Protein AF-T1BK84-F1 (afdb_monomer_lite)

Secondary structure (DSSP, 8-state):
-HHHHHHHHT-S-EEEE---BHHHH-B-THHHHHHHHHHTT-TTTEEEEE---TT-SSHHHHHHHHHHTT---EEEE-HHHHT--TTTTTTTSSTHHHHHHHHHHHTTPPEEEE-SPP-STT--GGGG-GGGHHHHHHH-TTS-EEEEGGGTTTSHHHHHHHHHH-TTEEEE-TTS-GGGHHHHS---TT----EE----PPPP----------------------------------SS-PPP---PPP----PPPPPPPPPPPPPP---

InterPro domains:
  IPR006680 Amidohydrolase-related [PF04909] (28-184)
  IPR032465 2-amino-3-carboxymuconate-6-semialdehyde decarboxylase [PTHR21240] (3-181)
  IPR032466 Metal-dependent hydrolase [SSF51556] (2-185)

Organism: NCBI:txid410659

pLDDT: mean 75.91, std 30.12, range [20.56, 98.88]

Radius of gyration: 24.29 Å; chains: 1; bounding box: 68×72×68 Å

Foldseek 3Di:
DVVVVCVVQVHQADEDDDEDQCPFPNDHQVVLVVLLVVCVVPVRHYAYEYEYALQPPQLLVVLCCSCPVSVHQAYEDECQRSVDALQCCVVPNRVCSVSNQVSCLVSVHAYEYELEDDPGPSGDNVNSQCVSCVVVCVVRLSHQYEHELCNPPPRNVVSQVCQQVHVSYEYENPPDDPVCPCVSPPDDVPDDHHYDYGDGDDDDDDDDDDDDDDDDYDDDDDDDDDDPDDDDDDDDDDPDDDDDDDDDDDDDDDPDDDDDDDDDDDDDDDD

Structure (mmCIF, N/CA/C/O backbone):
data_AF-T1BK84-F1
#
_entry.id   AF-T1BK84-F1
#
loop_
_atom_site.group_PDB
_atom_site.id
_atom_site.type_symbol
_atom_site.label_atom_id
_atom_site.label_alt_id
_atom_site.label_comp_id
_atom_site.label_asym_id
_atom_site.label_entity_id
_atom_site.label_seq_id
_atom_site.pdbx_PDB_ins_code
_atom_site.Cartn_x
_atom_site.Cartn_y
_atom_site.Cartn_z
_atom_site.occupancy
_atom_site.B_iso_or_equiv
_atom_site.auth_seq_id
_atom_site.auth_comp_id
_atom_site.auth_asym_id
_atom_site.auth_atom_id
_atom_site.pdbx_PDB_model_num
ATOM 1 N N . ALA A 1 1 ? -17.313 -13.243 16.978 1.00 90.44 1 ALA A N 1
ATOM 2 C CA . ALA A 1 1 ? -15.952 -13.697 17.346 1.00 90.44 1 ALA A CA 1
ATOM 3 C C . ALA A 1 1 ? -14.901 -12.591 17.211 1.00 90.44 1 ALA A C 1
ATOM 5 O O . ALA A 1 1 ? -14.410 -12.133 18.236 1.00 90.44 1 ALA A O 1
ATOM 6 N N . PHE A 1 2 ? -14.530 -12.153 15.994 1.00 96.38 2 PHE A N 1
ATOM 7 C CA . PHE A 1 2 ? -13.483 -11.127 15.831 1.00 96.38 2 PHE A CA 1
ATOM 8 C C . PHE A 1 2 ? -13.927 -9.733 16.302 1.00 96.38 2 PHE A C 1
ATOM 10 O O . PHE A 1 2 ? -13.187 -9.088 17.032 1.00 96.38 2 PHE A O 1
ATOM 17 N N . LEU A 1 3 ? -15.155 -9.308 15.985 1.00 96.88 3 LEU A N 1
ATOM 18 C CA . LEU A 1 3 ? -15.722 -8.051 16.501 1.00 96.88 3 LEU A CA 1
ATOM 19 C C . LEU A 1 3 ? -15.737 -8.016 18.038 1.00 96.88 3 LEU A C 1
ATOM 21 O O . LEU A 1 3 ? -15.217 -7.077 18.628 1.00 96.88 3 LEU A O 1
ATOM 25 N N . ASP A 1 4 ? -16.181 -9.097 18.686 1.00 97.38 4 ASP A N 1
ATOM 26 C CA . ASP A 1 4 ? -16.144 -9.197 20.154 1.00 97.38 4 ASP A CA 1
ATOM 27 C C . ASP A 1 4 ? -14.713 -9.104 20.713 1.00 97.38 4 ASP A C 1
ATOM 29 O O . ASP A 1 4 ? -14.500 -8.638 21.831 1.00 97.38 4 ASP A O 1
ATOM 33 N N . TYR A 1 5 ? -13.713 -9.592 19.968 1.00 97.56 5 TYR A N 1
ATOM 34 C CA . TYR A 1 5 ? -12.310 -9.418 20.341 1.00 97.56 5 TYR A CA 1
ATOM 35 C C . TYR A 1 5 ? -11.893 -7.947 20.252 1.00 97.56 5 TYR A C 1
ATOM 37 O O . TYR A 1 5 ? -11.254 -7.462 21.185 1.00 97.56 5 TYR A O 1
ATOM 45 N N . LEU A 1 6 ? -12.285 -7.235 19.189 1.00 97.62 6 LEU A N 1
ATOM 46 C CA . LEU A 1 6 ? -12.037 -5.796 19.064 1.00 97.62 6 LEU A CA 1
ATOM 47 C C . LEU A 1 6 ? -12.668 -5.025 20.230 1.00 97.62 6 LEU A C 1
ATOM 49 O O . LEU A 1 6 ? -11.996 -4.188 20.826 1.00 97.62 6 LEU A O 1
ATOM 53 N N . ASP A 1 7 ? -13.895 -5.371 20.628 1.00 97.44 7 ASP A N 1
ATOM 54 C CA . ASP A 1 7 ? -14.578 -4.751 21.772 1.00 97.44 7 ASP A CA 1
ATOM 55 C C . ASP A 1 7 ? -13.807 -4.957 23.080 1.00 97.44 7 ASP A C 1
ATOM 57 O O . ASP A 1 7 ? -13.535 -4.001 23.808 1.00 97.44 7 ASP A O 1
ATOM 61 N N . ARG A 1 8 ? -13.382 -6.196 23.360 1.00 98.12 8 ARG A N 1
ATOM 62 C CA . ARG A 1 8 ? -12.583 -6.509 24.559 1.00 98.12 8 ARG A CA 1
ATOM 63 C C . ARG A 1 8 ? -11.215 -5.830 24.557 1.00 98.12 8 ARG A C 1
ATOM 65 O O . ARG A 1 8 ? -10.695 -5.520 25.624 1.00 98.12 8 ARG A O 1
ATOM 72 N N . ALA A 1 9 ? -10.634 -5.620 23.380 1.00 96.56 9 ALA A N 1
ATOM 73 C CA . ALA A 1 9 ? -9.348 -4.955 23.214 1.00 96.56 9 ALA A CA 1
ATOM 74 C C . ALA A 1 9 ? -9.459 -3.416 23.159 1.00 96.56 9 ALA A C 1
ATOM 76 O O . ALA A 1 9 ? -8.430 -2.743 23.101 1.00 9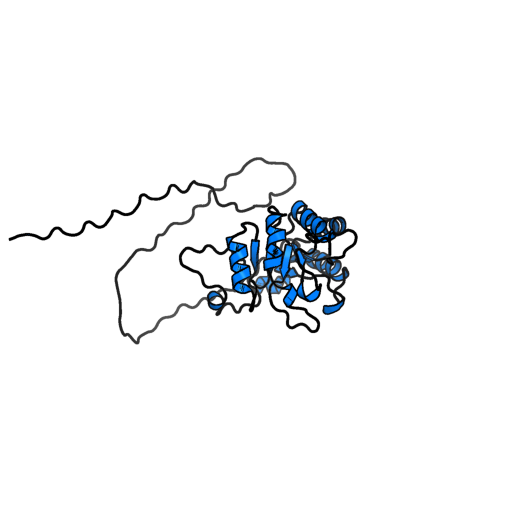6.56 9 ALA A O 1
ATOM 77 N N . GLY A 1 10 ? -10.673 -2.850 23.186 1.00 97.12 10 GLY A N 1
ATOM 78 C CA . GLY A 1 10 ? -10.893 -1.406 23.070 1.00 97.12 10 GLY A CA 1
ATOM 79 C C . GLY A 1 10 ? -10.530 -0.849 21.690 1.00 97.12 10 GLY A C 1
ATOM 80 O O . GLY A 1 10 ? -10.019 0.264 21.588 1.00 97.12 10 GLY A O 1
ATOM 81 N N . VAL A 1 11 ? -10.733 -1.640 20.633 1.00 97.31 11 VAL A N 1
ATOM 82 C CA . VAL A 1 11 ? -10.417 -1.285 19.246 1.00 97.31 11 VAL A CA 1
ATOM 83 C C . VAL A 1 11 ? -11.695 -0.932 18.490 1.00 97.31 11 VAL A C 1
ATOM 85 O O . VAL A 1 11 ? -12.542 -1.787 18.227 1.00 97.31 11 VAL A O 1
ATOM 88 N N . ASP A 1 12 ? -11.817 0.330 18.083 1.00 97.31 12 ASP A N 1
ATOM 89 C CA . ASP A 1 12 ? -13.007 0.805 17.368 1.00 97.31 12 ASP A CA 1
ATOM 90 C C . ASP A 1 12 ? -13.102 0.227 15.951 1.00 97.31 12 ASP A C 1
ATOM 92 O O . ASP A 1 12 ? -14.173 -0.204 15.515 1.00 97.31 12 ASP A O 1
ATOM 96 N N . ARG A 1 13 ? -11.972 0.215 15.230 1.00 97.38 13 ARG A N 1
ATOM 97 C CA . ARG A 1 13 ? -11.877 -0.218 13.830 1.00 97.38 13 ARG A CA 1
ATOM 98 C C . ARG A 1 13 ? -10.602 -1.007 13.567 1.00 97.38 13 ARG A C 1
ATOM 100 O O . ARG A 1 13 ? -9.551 -0.698 14.125 1.00 97.38 13 ARG A O 1
ATOM 107 N N . ALA A 1 14 ? -10.684 -1.969 12.657 1.00 97.69 14 ALA A N 1
ATOM 108 C CA . ALA A 1 14 ? -9.557 -2.765 12.193 1.00 97.69 14 ALA A CA 1
ATOM 109 C C . ALA A 1 14 ? -9.448 -2.694 10.667 1.00 97.69 14 ALA A C 1
ATOM 111 O O . ALA A 1 14 ? -10.432 -2.896 9.960 1.00 97.69 14 ALA A O 1
ATOM 112 N N . ALA A 1 15 ? -8.241 -2.434 10.162 1.00 97.44 15 ALA A N 1
ATOM 113 C CA . ALA A 1 15 ? -7.927 -2.588 8.747 1.00 97.44 15 ALA A CA 1
ATOM 114 C C . ALA A 1 15 ? -7.453 -4.021 8.483 1.00 97.44 15 ALA A C 1
ATOM 116 O O . ALA A 1 15 ? -6.468 -4.467 9.076 1.00 97.44 15 ALA A O 1
ATOM 117 N N . LEU A 1 16 ? -8.154 -4.741 7.611 1.00 97.94 16 LEU A N 1
ATOM 118 C CA . LEU A 1 16 ? -7.822 -6.109 7.233 1.00 97.94 16 LEU A CA 1
ATOM 119 C C . LEU A 1 16 ? -7.036 -6.053 5.932 1.00 97.94 16 LEU A C 1
ATOM 121 O O . LEU A 1 16 ? -7.584 -5.722 4.885 1.00 97.94 16 LEU A O 1
ATOM 125 N N . ILE A 1 17 ? -5.734 -6.318 6.030 1.00 97.12 17 ILE A N 1
ATOM 126 C CA . ILE A 1 17 ? -4.787 -6.084 4.942 1.00 97.12 17 ILE A CA 1
ATOM 127 C C . ILE A 1 17 ? -4.443 -7.389 4.236 1.00 97.12 17 ILE A C 1
ATOM 129 O O . ILE A 1 17 ? -3.854 -8.289 4.834 1.00 97.12 17 ILE A O 1
ATOM 133 N N . ASN A 1 18 ? -4.706 -7.432 2.934 1.00 97.06 18 ASN A N 1
ATOM 134 C CA . ASN A 1 18 ? -4.111 -8.379 2.001 1.00 97.06 18 ASN A CA 1
ATOM 135 C C . ASN A 1 18 ? -3.496 -7.629 0.805 1.00 97.06 18 ASN A C 1
ATOM 137 O O . ASN A 1 18 ? -3.622 -6.416 0.661 1.00 97.06 18 ASN A O 1
ATOM 141 N N . TYR A 1 19 ? -2.766 -8.358 -0.032 1.00 97.75 19 TYR A N 1
ATOM 142 C CA . TYR A 1 19 ? -2.205 -7.876 -1.294 1.00 97.75 19 TYR A CA 1
ATOM 143 C C . TYR A 1 19 ? -1.938 -9.074 -2.208 1.00 97.75 19 TYR A C 1
ATOM 145 O O . TYR A 1 19 ? -1.878 -10.214 -1.740 1.00 97.75 19 TYR A O 1
ATOM 153 N N . VAL A 1 20 ? -1.780 -8.818 -3.507 1.00 98.25 20 VAL A N 1
ATOM 154 C CA . VAL A 1 20 ? -1.584 -9.858 -4.525 1.00 98.25 20 VAL A CA 1
ATOM 155 C C . VAL A 1 20 ? -0.092 -10.047 -4.792 1.00 98.25 20 VAL A C 1
ATOM 157 O O . VAL A 1 20 ? 0.579 -9.139 -5.284 1.00 98.25 20 VAL A O 1
ATOM 160 N N . ALA A 1 21 ? 0.434 -11.220 -4.441 1.00 97.81 21 ALA A N 1
ATOM 161 C CA . ALA A 1 21 ? 1.835 -11.606 -4.629 1.00 97.81 21 ALA A CA 1
ATOM 162 C C . ALA A 1 21 ? 1.959 -13.145 -4.714 1.00 97.81 21 ALA A C 1
ATOM 164 O O . ALA A 1 21 ? 2.484 -13.783 -3.789 1.00 97.81 21 ALA A O 1
ATOM 165 N N . PRO A 1 22 ? 1.440 -13.762 -5.792 1.00 97.06 22 PRO A N 1
ATOM 166 C CA . PRO A 1 22 ? 1.308 -15.213 -5.886 1.00 97.06 22 PRO A CA 1
ATOM 167 C C . PRO A 1 22 ? 2.657 -15.942 -5.865 1.00 97.06 22 PRO A C 1
ATOM 169 O O . PRO A 1 22 ? 2.751 -17.025 -5.296 1.00 97.06 22 PRO A O 1
ATOM 172 N N . GLU A 1 23 ? 3.724 -15.342 -6.394 1.00 95.88 23 GLU A N 1
ATOM 173 C CA . GLU A 1 23 ? 5.049 -15.969 -6.491 1.00 95.88 23 GLU A CA 1
ATOM 174 C C . GLU A 1 23 ? 5.791 -16.066 -5.156 1.00 95.88 23 GLU A C 1
ATOM 176 O O . GLU A 1 23 ? 6.733 -16.849 -5.039 1.00 95.88 23 GLU A O 1
ATOM 181 N N . VAL A 1 24 ? 5.434 -15.232 -4.176 1.00 96.94 24 VAL A N 1
ATOM 182 C CA . VAL A 1 24 ? 6.117 -15.196 -2.875 1.00 96.94 24 VAL A CA 1
ATOM 183 C C . VAL A 1 24 ? 5.214 -15.757 -1.791 1.00 96.94 24 VAL A C 1
ATOM 185 O O . VAL A 1 24 ? 5.618 -16.690 -1.113 1.00 96.94 24 VAL A O 1
ATOM 188 N N . ILE A 1 25 ? 3.987 -15.253 -1.649 1.00 96.25 25 ILE A N 1
ATOM 189 C CA . ILE A 1 25 ? 3.088 -15.652 -0.552 1.00 96.25 25 ILE A CA 1
ATOM 190 C C . ILE A 1 25 ? 1.855 -16.442 -1.017 1.00 96.25 25 ILE A C 1
ATOM 192 O O . ILE A 1 25 ? 1.015 -16.794 -0.194 1.00 96.25 25 ILE A O 1
ATOM 196 N N . GLY A 1 26 ? 1.708 -16.707 -2.320 1.00 96.81 26 GLY A N 1
ATOM 197 C CA . GLY A 1 26 ? 0.583 -17.476 -2.872 1.00 96.81 26 GLY A CA 1
ATOM 198 C C . GLY A 1 26 ? -0.748 -16.720 -2.957 1.00 96.81 26 GLY A C 1
ATOM 199 O O . GLY A 1 26 ? -1.756 -17.299 -3.358 1.00 96.81 26 GLY A O 1
ATOM 200 N N . TYR A 1 27 ? -0.786 -15.435 -2.594 1.00 97.62 27 TYR A N 1
ATOM 201 C CA . TYR A 1 27 ? -2.021 -14.650 -2.609 1.00 97.62 27 TYR A CA 1
ATOM 202 C C . TYR A 1 27 ? -2.318 -14.139 -4.017 1.00 97.62 27 TYR A C 1
ATOM 204 O O . TYR A 1 27 ? -1.526 -13.400 -4.602 1.00 97.62 27 TYR A O 1
ATOM 212 N N . THR A 1 28 ? -3.480 -14.534 -4.528 1.00 97.56 28 THR A N 1
ATOM 213 C CA . THR A 1 28 ? -4.056 -14.090 -5.804 1.00 97.56 28 THR A CA 1
ATOM 214 C C . THR A 1 28 ? -5.134 -13.032 -5.558 1.00 97.56 28 THR A C 1
ATOM 216 O O . THR A 1 28 ? -5.445 -12.697 -4.412 1.00 97.56 28 THR A O 1
ATOM 219 N N . GLU A 1 29 ? -5.748 -12.535 -6.624 1.00 95.75 29 GLU A N 1
ATOM 220 C CA . GLU A 1 29 ? -6.856 -11.575 -6.625 1.00 95.75 29 GLU A CA 1
ATOM 221 C C . GLU A 1 29 ? -8.046 -12.059 -5.777 1.00 95.75 29 GLU A C 1
ATOM 223 O O . GLU A 1 29 ? -8.739 -11.247 -5.171 1.00 95.75 29 GLU A O 1
ATOM 228 N N . LYS A 1 30 ? -8.208 -13.381 -5.615 1.00 97.50 30 LYS A N 1
ATOM 229 C CA . LYS A 1 30 ? -9.210 -13.994 -4.723 1.00 97.50 30 LYS A CA 1
ATOM 230 C C . LYS A 1 30 ? -9.096 -13.528 -3.270 1.00 97.50 30 LYS A C 1
ATOM 232 O O . LYS A 1 30 ? -10.081 -13.555 -2.538 1.00 97.50 30 LYS A O 1
ATOM 237 N N . ALA A 1 31 ? -7.906 -13.109 -2.834 1.00 97.88 31 ALA A N 1
ATOM 238 C CA . ALA A 1 31 ? -7.720 -12.550 -1.500 1.00 97.88 31 ALA A CA 1
ATOM 239 C C . ALA A 1 31 ? -8.478 -11.219 -1.327 1.00 97.88 31 ALA A C 1
ATOM 241 O O . ALA A 1 31 ? -8.967 -10.946 -0.232 1.00 97.88 31 ALA A O 1
ATOM 242 N N . ASN A 1 32 ? -8.627 -10.428 -2.399 1.00 98.38 32 ASN A N 1
ATOM 243 C CA . ASN A 1 32 ? -9.423 -9.199 -2.374 1.00 98.38 32 ASN A CA 1
ATOM 244 C C . ASN A 1 32 ? -10.912 -9.514 -2.222 1.00 98.38 32 ASN A C 1
ATOM 246 O O . ASN A 1 32 ? -11.586 -8.900 -1.399 1.00 98.38 32 ASN A O 1
ATOM 250 N N . ASP A 1 33 ? -11.414 -10.497 -2.973 1.00 98.12 33 ASP A N 1
ATOM 251 C CA . ASP A 1 33 ? -12.820 -10.902 -2.883 1.00 98.12 33 ASP A CA 1
ATOM 252 C C . ASP A 1 33 ? -13.138 -11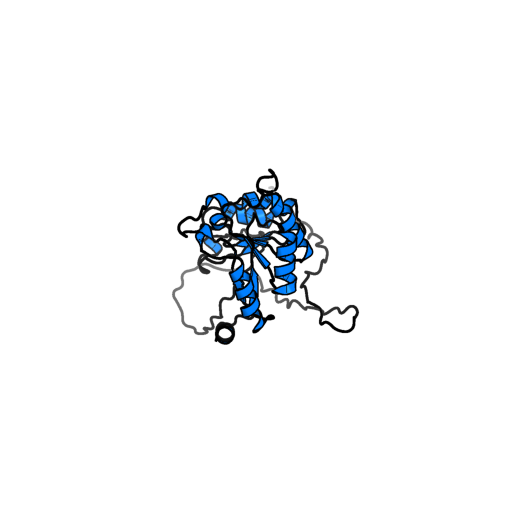.435 -1.479 1.00 98.12 33 ASP A C 1
ATOM 254 O O . ASP A 1 33 ? -14.158 -11.080 -0.889 1.00 98.12 33 ASP A O 1
ATOM 258 N N . PHE A 1 34 ? -12.221 -12.223 -0.905 1.00 98.31 34 PHE A N 1
ATOM 259 C CA . PHE A 1 34 ? -12.345 -12.725 0.461 1.00 98.31 34 PHE A CA 1
ATOM 260 C C . PHE A 1 34 ? -12.393 -11.597 1.496 1.00 98.31 34 PHE A C 1
ATOM 262 O O . PHE A 1 34 ? -13.280 -11.602 2.350 1.00 98.31 34 PHE A O 1
ATOM 269 N N . VAL A 1 35 ? -11.461 -10.634 1.451 1.00 98.06 35 VAL A N 1
ATOM 270 C CA . VAL A 1 35 ? -11.455 -9.545 2.442 1.00 98.06 35 VAL A CA 1
ATOM 271 C C . VAL A 1 35 ? -12.671 -8.635 2.278 1.00 98.06 35 VAL A C 1
ATOM 273 O O . VAL A 1 35 ? -13.244 -8.210 3.279 1.00 98.06 35 VAL A O 1
ATOM 276 N N . GLY A 1 36 ? -13.091 -8.377 1.035 1.00 97.94 36 GLY A N 1
ATOM 277 C CA . GLY A 1 36 ? -14.278 -7.585 0.730 1.00 97.94 36 GLY A CA 1
ATOM 278 C C . GLY A 1 36 ? -15.527 -8.229 1.322 1.00 97.94 36 GLY A C 1
ATOM 279 O O . GLY A 1 36 ? -16.254 -7.581 2.069 1.00 97.94 36 GLY A O 1
ATOM 280 N N . GLU A 1 37 ? -15.726 -9.527 1.076 1.00 97.94 37 GLU A N 1
ATOM 281 C CA . GLU A 1 37 ? -16.835 -10.289 1.658 1.00 97.94 37 GLU A CA 1
ATOM 282 C C . GLU A 1 37 ? -16.770 -10.321 3.189 1.00 97.94 37 GLU A C 1
ATOM 284 O O . GLU A 1 37 ? -17.762 -10.038 3.856 1.00 97.94 37 GLU A O 1
ATOM 289 N N . TYR A 1 38 ? -15.598 -10.592 3.768 1.00 97.94 38 TYR A N 1
ATOM 290 C CA . TYR A 1 38 ? -15.438 -10.644 5.222 1.00 97.94 38 TYR A CA 1
ATOM 291 C C . TYR A 1 38 ? -15.811 -9.312 5.892 1.00 97.94 38 TYR A C 1
ATOM 293 O O . TYR A 1 38 ? -16.486 -9.288 6.924 1.00 97.94 38 TYR A O 1
ATOM 301 N N . CYS A 1 39 ? -15.398 -8.190 5.300 1.00 98.19 39 CYS A N 1
ATOM 302 C CA . CYS A 1 39 ? -15.671 -6.857 5.828 1.00 98.19 39 CYS A CA 1
ATOM 303 C C . CYS A 1 39 ? -17.143 -6.433 5.698 1.00 98.19 39 CYS A C 1
ATOM 305 O O . CYS A 1 39 ? -17.564 -5.545 6.440 1.00 98.19 39 CYS A O 1
ATOM 307 N N . ARG A 1 40 ? -17.959 -7.085 4.852 1.00 96.75 40 ARG A N 1
ATOM 308 C CA . ARG A 1 40 ? -19.412 -6.817 4.768 1.00 96.75 40 ARG A CA 1
ATOM 309 C C . ARG A 1 40 ? -20.152 -7.111 6.072 1.00 96.75 40 ARG A C 1
ATOM 311 O O . ARG A 1 40 ? -21.224 -6.550 6.282 1.00 96.75 40 ARG A O 1
ATOM 318 N N . ALA A 1 41 ? -19.581 -7.931 6.957 1.00 96.94 41 ALA A N 1
ATOM 319 C CA . ALA A 1 41 ? -20.160 -8.211 8.268 1.00 96.94 41 ALA A CA 1
ATOM 320 C C . ALA A 1 41 ? -20.314 -6.950 9.143 1.00 96.94 41 ALA A C 1
ATOM 322 O O . ALA A 1 41 ? -21.274 -6.859 9.903 1.00 96.94 41 ALA A O 1
ATOM 323 N N . ASP A 1 42 ? -19.388 -5.990 9.035 1.00 97.69 42 ASP A N 1
ATOM 324 C CA . ASP A 1 42 ? -19.473 -4.675 9.685 1.00 97.69 42 ASP A CA 1
ATOM 325 C C . ASP A 1 42 ? -18.539 -3.677 8.964 1.00 97.69 42 ASP A C 1
ATOM 327 O O . ASP A 1 42 ? -17.389 -3.495 9.373 1.00 97.69 42 ASP A O 1
ATOM 331 N N . PRO A 1 43 ? -18.991 -3.027 7.877 1.00 95.56 43 PRO A N 1
ATOM 332 C CA . PRO A 1 43 ? -18.144 -2.162 7.049 1.00 95.56 43 PRO A CA 1
ATOM 333 C C . PRO A 1 43 ? -17.791 -0.818 7.710 1.00 95.56 43 PRO A C 1
ATOM 335 O O . PRO A 1 43 ? -16.975 -0.055 7.178 1.00 95.56 43 PRO A O 1
ATOM 338 N N . GLU A 1 44 ? -18.398 -0.491 8.857 1.00 96.19 44 GLU A N 1
ATOM 339 C CA . GLU A 1 44 ? -18.011 0.679 9.648 1.00 96.19 44 GLU A CA 1
ATOM 340 C C . GLU A 1 44 ? -16.784 0.386 10.516 1.00 96.19 44 GLU A C 1
ATOM 342 O O . GLU A 1 44 ? -15.962 1.285 10.743 1.00 96.19 44 GLU A O 1
ATOM 347 N N . ARG A 1 45 ? -16.644 -0.863 10.978 1.00 97.75 45 ARG A N 1
ATOM 348 C CA . ARG A 1 45 ? -15.565 -1.295 11.875 1.00 97.75 45 ARG A CA 1
ATOM 349 C C . ARG A 1 45 ? -14.477 -2.117 11.195 1.00 97.75 45 ARG A C 1
ATOM 351 O O . ARG A 1 45 ? -13.322 -2.041 11.612 1.00 97.75 45 ARG A O 1
ATOM 358 N N . LEU A 1 46 ? -14.807 -2.876 10.158 1.00 98.31 46 LEU A N 1
ATOM 359 C CA . LEU A 1 46 ? -13.887 -3.730 9.411 1.00 98.31 46 LEU A CA 1
ATOM 360 C C . LEU A 1 46 ? -13.581 -3.079 8.064 1.00 98.31 46 LEU A C 1
ATOM 362 O O . LEU A 1 46 ? -14.408 -3.053 7.157 1.00 98.31 46 LEU A O 1
ATOM 366 N N . LEU A 1 47 ? -12.373 -2.544 7.930 1.00 98.25 47 LEU A N 1
ATOM 367 C CA . LEU A 1 47 ? -11.949 -1.810 6.745 1.00 98.25 47 LEU A CA 1
ATOM 368 C C . LEU A 1 47 ? -11.147 -2.739 5.833 1.00 98.25 47 LEU A C 1
ATOM 370 O O . LEU A 1 47 ? -10.026 -3.121 6.170 1.00 98.25 47 LEU A O 1
ATOM 374 N N . ALA A 1 48 ? -11.712 -3.089 4.679 1.00 98.50 48 ALA A N 1
ATOM 375 C CA . ALA A 1 48 ? -11.025 -3.899 3.683 1.00 98.50 48 ALA A CA 1
ATOM 376 C C . ALA A 1 48 ? -9.849 -3.122 3.074 1.00 98.50 48 ALA A C 1
ATOM 378 O O . ALA A 1 48 ? -10.003 -1.979 2.632 1.00 98.50 48 ALA A O 1
ATOM 379 N N . VAL A 1 49 ? -8.676 -3.748 3.028 1.00 98.75 49 VAL A N 1
ATOM 380 C CA . VAL A 1 49 ? -7.494 -3.235 2.333 1.00 98.75 49 VAL A CA 1
ATOM 381 C C . VAL A 1 49 ? -7.033 -4.309 1.363 1.00 98.75 49 VAL A C 1
ATOM 383 O O . VAL A 1 49 ? -6.483 -5.324 1.783 1.00 98.75 49 VAL A O 1
ATOM 386 N N . GLY A 1 50 ? -7.272 -4.063 0.079 1.00 98.19 50 GLY A N 1
ATOM 387 C CA . GLY A 1 50 ? -6.893 -4.956 -1.009 1.00 98.19 50 GLY A CA 1
ATOM 388 C C . GLY A 1 50 ? -5.628 -4.492 -1.716 1.00 98.19 50 GLY A C 1
ATOM 389 O O . GLY A 1 50 ? -5.013 -3.492 -1.352 1.00 98.19 50 GLY A O 1
ATOM 390 N N . GLY A 1 51 ? -5.247 -5.193 -2.774 1.00 97.50 51 GLY A N 1
ATOM 391 C CA . GLY A 1 51 ? -4.136 -4.792 -3.630 1.00 97.50 51 GLY A CA 1
ATOM 392 C C . GLY A 1 51 ? -4.224 -5.449 -4.993 1.00 97.50 51 GLY A C 1
ATOM 393 O O . GLY A 1 51 ? -5.043 -6.326 -5.218 1.00 97.50 51 GLY A O 1
ATOM 394 N N . LEU A 1 52 ? -3.352 -5.056 -5.902 1.00 98.00 52 LEU A N 1
ATOM 395 C CA . LEU A 1 52 ? -3.248 -5.652 -7.227 1.00 98.00 52 LEU A CA 1
ATOM 396 C C . LEU A 1 52 ? -1.780 -5.794 -7.599 1.00 98.00 52 LEU A C 1
ATOM 398 O O . LEU A 1 52 ? -0.897 -5.234 -6.936 1.00 98.00 52 LEU A O 1
ATOM 402 N N . ARG A 1 53 ? -1.517 -6.581 -8.640 1.00 97.25 53 ARG A N 1
ATOM 403 C CA . ARG A 1 53 ? -0.164 -6.718 -9.163 1.00 97.25 53 ARG A CA 1
ATOM 404 C C . ARG A 1 53 ? 0.280 -5.421 -9.859 1.00 97.25 53 ARG A C 1
ATOM 406 O O . ARG A 1 53 ? -0.545 -4.775 -10.503 1.00 97.25 53 ARG A O 1
ATOM 413 N N . PRO A 1 54 ? 1.573 -5.060 -9.790 1.00 96.12 54 PRO A N 1
ATOM 414 C CA . PRO A 1 54 ? 2.121 -3.905 -10.508 1.00 96.12 54 PRO A CA 1
ATOM 415 C C . PRO A 1 54 ? 1.996 -3.989 -12.036 1.00 96.12 54 PRO A C 1
ATOM 417 O O . PRO A 1 54 ? 1.970 -2.962 -12.704 1.00 96.12 54 PRO A O 1
ATOM 420 N N . ASP A 1 55 ? 1.937 -5.207 -12.578 1.00 96.19 55 ASP A N 1
ATOM 421 C CA . ASP A 1 55 ? 1.832 -5.526 -14.006 1.00 96.19 55 ASP A CA 1
ATOM 422 C C . ASP A 1 55 ? 0.391 -5.859 -14.438 1.00 96.19 55 ASP A C 1
ATOM 424 O O . ASP A 1 55 ? 0.181 -6.454 -15.495 1.00 96.19 55 ASP A O 1
ATOM 428 N N . HIS A 1 56 ? -0.612 -5.501 -13.626 1.00 97.62 56 HIS A N 1
ATOM 429 C CA . HIS A 1 56 ? -2.014 -5.718 -13.977 1.00 97.62 56 HIS A CA 1
ATOM 430 C C . HIS A 1 56 ? -2.347 -5.005 -15.306 1.00 97.62 56 HIS A C 1
ATOM 432 O O . HIS A 1 56 ? -2.006 -3.830 -15.450 1.00 97.62 56 HIS A O 1
ATOM 438 N N . PRO A 1 57 ? -3.021 -5.667 -16.269 1.00 97.00 57 PRO A N 1
ATOM 439 C CA . PRO A 1 57 ? -3.210 -5.126 -17.621 1.00 97.00 57 PRO A CA 1
ATOM 440 C C . PRO A 1 57 ? -4.131 -3.901 -17.677 1.00 97.00 57 PRO A C 1
ATOM 442 O O . PRO A 1 57 ? -4.003 -3.079 -18.577 1.00 97.00 57 PRO A O 1
ATOM 445 N N . ASP A 1 58 ? -5.055 -3.778 -16.722 1.00 98.00 58 ASP A N 1
ATOM 446 C CA . ASP A 1 58 ? -5.962 -2.631 -16.591 1.00 98.00 58 ASP A CA 1
ATOM 447 C C . ASP A 1 58 ? -6.085 -2.228 -15.111 1.00 98.00 58 ASP A C 1
ATOM 449 O O . ASP A 1 58 ? -7.028 -2.625 -14.417 1.00 98.00 58 ASP A O 1
ATOM 453 N N . PRO A 1 59 ? -5.065 -1.556 -14.550 1.00 98.12 59 PRO A N 1
ATOM 454 C CA . PRO A 1 59 ? -5.015 -1.274 -13.120 1.00 98.12 59 PRO A CA 1
ATOM 455 C C . PRO A 1 59 ? -6.061 -0.237 -12.704 1.00 98.12 59 PRO A C 1
ATOM 457 O O . PRO A 1 59 ? -6.564 -0.301 -11.586 1.00 98.12 59 PRO A O 1
ATOM 460 N N . ALA A 1 60 ? -6.435 0.690 -13.593 1.00 98.38 60 ALA A N 1
ATOM 461 C CA . ALA A 1 60 ? -7.453 1.693 -13.301 1.00 98.38 60 ALA A CA 1
ATOM 462 C C . ALA A 1 60 ? -8.833 1.055 -13.099 1.00 98.38 60 ALA A C 1
ATOM 464 O O . ALA A 1 60 ? -9.526 1.388 -12.135 1.00 98.38 60 ALA A O 1
ATOM 465 N N . ARG A 1 61 ? -9.213 0.107 -13.966 1.00 98.50 61 ARG A N 1
ATOM 466 C CA . ARG A 1 61 ? -10.460 -0.645 -13.810 1.00 98.50 61 ARG A CA 1
ATOM 467 C C . ARG A 1 61 ? -10.452 -1.522 -12.566 1.00 98.50 61 ARG A C 1
ATOM 469 O O . ARG A 1 61 ? -11.469 -1.596 -11.883 1.00 98.50 61 ARG A O 1
ATOM 476 N N . GLU A 1 62 ? -9.331 -2.169 -12.256 1.00 98.56 62 GLU A N 1
ATOM 477 C CA . GLU A 1 62 ? -9.251 -3.003 -11.054 1.00 98.56 62 GLU A CA 1
ATOM 478 C C . GLU A 1 62 ? -9.330 -2.166 -9.774 1.00 98.56 62 GLU A C 1
ATOM 480 O O . GLU A 1 62 ? -10.022 -2.551 -8.837 1.00 98.56 62 GLU A O 1
ATOM 485 N N . VAL A 1 63 ? -8.715 -0.980 -9.736 1.00 98.75 63 VAL A N 1
ATOM 486 C CA . VAL A 1 63 ? -8.886 -0.045 -8.613 1.00 98.75 63 VAL A CA 1
ATOM 487 C C . VAL A 1 63 ? -10.351 0.370 -8.451 1.00 98.75 63 VAL A C 1
ATOM 489 O O . VAL A 1 63 ? -10.844 0.378 -7.323 1.00 98.75 63 VAL A O 1
ATOM 492 N N . ALA A 1 64 ? -11.059 0.654 -9.549 1.00 98.62 64 ALA A N 1
ATOM 493 C CA . ALA A 1 64 ? -12.490 0.957 -9.499 1.00 98.62 64 ALA A CA 1
ATOM 494 C C . ALA A 1 64 ? -13.299 -0.230 -8.951 1.00 98.62 64 ALA A C 1
ATOM 496 O O . ALA A 1 64 ? -14.095 -0.052 -8.037 1.00 98.62 64 ALA A O 1
ATOM 497 N N . ARG A 1 65 ? -13.024 -1.461 -9.406 1.00 98.50 65 ARG A N 1
ATOM 498 C CA . ARG A 1 65 ? -13.663 -2.680 -8.877 1.00 98.50 65 ARG A CA 1
ATOM 499 C C . ARG A 1 65 ? -13.414 -2.857 -7.375 1.00 98.50 65 ARG A C 1
ATOM 501 O O . ARG A 1 65 ? -14.340 -3.143 -6.617 1.00 98.50 65 ARG A O 1
ATOM 508 N N . LEU A 1 66 ? -12.168 -2.679 -6.927 1.00 98.56 66 LEU A N 1
ATOM 509 C CA . LEU A 1 66 ? -11.807 -2.760 -5.509 1.00 98.56 66 LEU A CA 1
ATOM 510 C C . LEU A 1 66 ? -12.597 -1.733 -4.684 1.00 98.56 66 LEU A C 1
ATOM 512 O O . LEU A 1 66 ? -13.137 -2.083 -3.633 1.00 98.56 66 LEU A O 1
ATOM 516 N N . ALA A 1 67 ? -12.674 -0.489 -5.156 1.00 98.31 67 ALA A N 1
ATOM 517 C CA . ALA A 1 67 ? -13.387 0.589 -4.479 1.00 98.31 67 ALA A CA 1
ATOM 518 C C . ALA A 1 67 ? -14.905 0.352 -4.447 1.00 98.31 67 ALA A C 1
ATOM 520 O O . ALA A 1 67 ? -15.508 0.333 -3.373 1.00 98.31 67 ALA A O 1
ATOM 521 N N . ASP A 1 68 ? -15.500 0.164 -5.622 1.00 98.06 68 ASP A N 1
ATOM 522 C CA . ASP A 1 68 ? -16.937 0.295 -5.841 1.00 98.06 68 ASP A CA 1
ATOM 523 C C . ASP A 1 68 ? -17.677 -1.020 -5.551 1.00 98.06 68 ASP A C 1
ATOM 525 O O . ASP A 1 68 ? -18.730 -1.006 -4.911 1.00 98.06 68 ASP A O 1
ATOM 529 N N . ASP A 1 69 ? -17.096 -2.166 -5.924 1.00 97.88 69 ASP A N 1
ATOM 530 C CA . ASP A 1 69 ? -17.755 -3.472 -5.781 1.00 97.88 69 ASP A CA 1
ATOM 531 C C . ASP A 1 69 ? -17.399 -4.161 -4.452 1.00 97.88 69 ASP A C 1
ATOM 533 O O . ASP A 1 69 ? -18.228 -4.847 -3.835 1.00 97.88 69 ASP A O 1
ATOM 537 N N . LEU A 1 70 ? -16.149 -4.004 -4.001 1.00 97.81 70 LEU A N 1
ATOM 538 C CA . LEU A 1 70 ? -15.626 -4.672 -2.802 1.00 97.81 70 LEU A CA 1
ATOM 539 C C . LEU A 1 70 ? -15.534 -3.764 -1.570 1.00 97.81 70 LEU A C 1
ATOM 541 O O . LEU A 1 70 ? -15.279 -4.262 -0.473 1.00 97.81 70 LEU A O 1
ATOM 545 N N . GLY A 1 71 ? -15.754 -2.456 -1.717 1.00 97.75 71 GLY A N 1
ATOM 546 C CA . GLY A 1 71 ? -15.713 -1.510 -0.600 1.00 97.75 71 GLY A CA 1
ATOM 547 C C . GLY A 1 71 ? -14.321 -1.347 0.019 1.00 97.75 71 GLY A C 1
ATOM 548 O O . GLY A 1 71 ? -14.209 -1.007 1.203 1.00 97.75 71 GLY A O 1
ATOM 549 N N . VAL A 1 72 ? -13.258 -1.607 -0.751 1.00 98.38 72 VAL A N 1
ATOM 550 C CA . VAL A 1 72 ? -11.869 -1.435 -0.310 1.00 98.38 72 VAL A CA 1
ATOM 551 C C . VAL A 1 72 ? -11.612 0.028 0.048 1.00 98.38 72 VAL A C 1
ATOM 553 O O . VAL A 1 72 ? -12.047 0.947 -0.638 1.00 98.38 72 VAL A O 1
ATOM 556 N N . ARG A 1 73 ? -10.891 0.250 1.151 1.00 98.31 73 ARG A N 1
ATOM 557 C CA . ARG A 1 73 ? -10.636 1.581 1.731 1.00 98.31 73 ARG A CA 1
ATOM 558 C C . ARG A 1 73 ? -9.185 2.035 1.621 1.00 98.31 73 ARG A C 1
ATOM 560 O O . ARG A 1 73 ? -8.899 3.189 1.923 1.00 98.31 73 ARG A O 1
ATOM 567 N N . ALA A 1 74 ? -8.285 1.150 1.203 1.00 98.75 74 ALA A N 1
ATOM 568 C CA . ALA A 1 74 ? -6.906 1.463 0.848 1.00 98.75 74 ALA A CA 1
ATOM 569 C C . ALA A 1 74 ? -6.331 0.366 -0.055 1.00 98.75 74 ALA A C 1
ATOM 571 O O . ALA A 1 74 ? -6.758 -0.787 0.017 1.00 98.75 74 ALA A O 1
ATOM 572 N N . VAL A 1 75 ? -5.327 0.716 -0.854 1.00 98.81 75 VAL A N 1
ATOM 573 C CA . VAL A 1 75 ? -4.580 -0.229 -1.691 1.00 98.81 75 VAL A CA 1
ATOM 574 C C . VAL A 1 75 ? -3.233 -0.524 -1.040 1.00 98.81 75 VAL A C 1
ATOM 576 O O . VAL A 1 75 ? -2.461 0.386 -0.749 1.00 98.81 75 VAL A O 1
ATOM 579 N N . LYS A 1 76 ? -2.916 -1.797 -0.815 1.00 98.69 76 LYS A N 1
ATOM 580 C CA . LYS A 1 76 ? -1.626 -2.259 -0.306 1.00 98.69 76 LYS A CA 1
ATOM 581 C C . LYS A 1 76 ? -0.761 -2.760 -1.453 1.00 98.69 76 LYS A C 1
ATOM 583 O O . LYS A 1 76 ? -1.116 -3.709 -2.148 1.00 98.69 76 LYS A O 1
ATOM 588 N N . LEU A 1 77 ? 0.428 -2.180 -1.565 1.00 98.75 77 LEU A N 1
ATOM 589 C CA . LEU A 1 77 ? 1.506 -2.678 -2.406 1.00 98.75 77 LEU A CA 1
ATOM 590 C C . LEU A 1 77 ? 2.668 -3.148 -1.527 1.00 98.75 77 LEU A C 1
ATOM 592 O O . LEU A 1 77 ? 3.023 -2.534 -0.513 1.00 98.75 77 LEU A O 1
ATOM 596 N N . HIS A 1 78 ? 3.273 -4.266 -1.911 1.00 98.50 78 HIS A N 1
ATOM 597 C CA . HIS A 1 78 ? 4.358 -4.906 -1.180 1.00 98.50 78 HIS A CA 1
ATOM 598 C C . HIS A 1 78 ? 5.575 -5.141 -2.088 1.00 98.50 78 HIS A C 1
ATOM 600 O O . HIS A 1 78 ? 5.844 -6.281 -2.482 1.00 98.50 78 HIS A O 1
ATOM 606 N N . PRO A 1 79 ? 6.375 -4.097 -2.377 1.00 98.19 79 PRO A N 1
ATOM 607 C CA . PRO A 1 79 ? 7.497 -4.179 -3.312 1.00 98.19 79 PRO A CA 1
ATOM 608 C C . PRO A 1 79 ? 8.485 -5.338 -3.074 1.00 98.19 79 PRO A C 1
ATOM 610 O O . PRO A 1 79 ? 8.845 -6.001 -4.045 1.00 98.19 79 PRO A O 1
ATOM 613 N N . PRO A 1 80 ? 8.864 -5.719 -1.832 1.00 97.94 80 PRO A N 1
ATOM 614 C CA . PRO A 1 80 ? 9.721 -6.895 -1.630 1.00 97.94 80 PRO A CA 1
ATOM 615 C C . PRO A 1 80 ? 9.132 -8.233 -2.087 1.00 97.94 80 PRO A C 1
ATOM 617 O O . PRO A 1 80 ? 9.892 -9.151 -2.393 1.00 97.94 80 PRO A O 1
ATOM 620 N N . HIS A 1 81 ? 7.804 -8.371 -2.091 1.00 98.44 81 HIS A N 1
ATOM 621 C CA . HIS A 1 81 ? 7.107 -9.607 -2.470 1.00 98.44 81 HIS A CA 1
ATOM 622 C C . HIS A 1 81 ? 6.667 -9.568 -3.928 1.00 98.44 81 HIS A C 1
ATOM 624 O O . HIS A 1 81 ? 6.768 -10.570 -4.621 1.00 98.44 81 HIS A O 1
ATOM 630 N N . GLN A 1 82 ? 6.258 -8.393 -4.400 1.00 98.00 82 GLN A N 1
ATOM 631 C CA . GLN A 1 82 ? 5.844 -8.144 -5.780 1.00 98.00 82 GLN A CA 1
ATOM 632 C C . GLN A 1 82 ? 7.031 -7.844 -6.718 1.00 98.00 82 GLN A C 1
ATOM 634 O O . GLN A 1 82 ? 6.861 -7.795 -7.927 1.00 98.00 82 GLN A O 1
ATOM 639 N N . ARG A 1 83 ? 8.242 -7.680 -6.163 1.00 97.00 83 ARG A N 1
ATOM 640 C CA . ARG A 1 83 ? 9.535 -7.539 -6.860 1.00 97.00 83 ARG A CA 1
ATOM 641 C C . ARG A 1 83 ? 9.608 -6.377 -7.858 1.00 97.00 83 ARG A C 1
ATOM 643 O O . ARG A 1 83 ? 10.184 -6.527 -8.929 1.00 97.00 83 ARG A O 1
ATOM 650 N N . PHE A 1 84 ? 9.097 -5.211 -7.475 1.00 97.75 84 PHE A N 1
ATOM 651 C CA . PHE A 1 84 ? 9.076 -4.016 -8.323 1.00 97.75 84 PHE A CA 1
ATOM 652 C C . PHE A 1 84 ? 9.562 -2.775 -7.571 1.00 97.75 84 PHE A C 1
ATOM 654 O O . PHE A 1 84 ? 9.579 -2.770 -6.341 1.00 97.75 84 PHE A O 1
ATOM 661 N N . ARG A 1 85 ? 9.944 -1.715 -8.290 1.00 98.00 85 ARG A N 1
ATOM 662 C CA . ARG A 1 85 ? 10.173 -0.392 -7.690 1.00 98.00 85 ARG A CA 1
ATOM 663 C C . ARG A 1 85 ? 8.896 0.451 -7.778 1.00 98.00 85 ARG A C 1
ATOM 665 O O . ARG A 1 85 ? 8.309 0.495 -8.856 1.00 98.00 85 ARG A O 1
ATOM 672 N N . PRO A 1 86 ? 8.482 1.157 -6.711 1.00 98.19 86 PRO A N 1
ATOM 673 C CA . PRO A 1 86 ? 7.316 2.045 -6.755 1.00 98.19 86 PRO A CA 1
ATOM 674 C C . PRO A 1 86 ? 7.315 3.064 -7.908 1.00 98.19 86 PRO A C 1
ATOM 676 O O . PRO A 1 86 ? 6.251 3.338 -8.462 1.00 98.19 86 PRO A O 1
ATOM 679 N N . ASN A 1 87 ? 8.485 3.567 -8.307 1.00 98.19 87 ASN A N 1
ATOM 680 C CA . ASN A 1 87 ? 8.676 4.515 -9.410 1.00 98.19 87 ASN A CA 1
ATOM 681 C C . ASN A 1 87 ? 8.974 3.871 -10.776 1.00 98.19 87 ASN A C 1
ATOM 683 O O . ASN A 1 87 ? 9.340 4.577 -11.708 1.00 98.19 87 ASN A O 1
ATOM 687 N N . ALA A 1 88 ? 8.798 2.558 -10.951 1.00 98.12 88 ALA A N 1
ATOM 688 C CA . ALA A 1 88 ? 9.111 1.875 -12.215 1.00 98.12 88 ALA A CA 1
ATOM 689 C C . ALA A 1 88 ? 8.307 2.384 -13.439 1.00 98.12 88 ALA A C 1
ATOM 691 O O . ALA A 1 88 ? 8.629 2.041 -14.574 1.00 98.12 88 ALA A O 1
ATOM 692 N N . TYR A 1 89 ? 7.279 3.218 -13.245 1.00 98.19 89 TYR A N 1
ATOM 693 C CA . TYR A 1 89 ? 6.584 3.910 -14.336 1.00 98.19 89 TYR A CA 1
ATOM 694 C C . TYR A 1 89 ? 7.369 5.089 -14.925 1.00 98.19 89 TYR A C 1
ATOM 696 O O . TYR A 1 89 ? 7.064 5.498 -16.044 1.00 98.19 89 TYR A O 1
ATOM 704 N N . VAL A 1 90 ? 8.334 5.655 -14.192 1.00 97.50 90 VAL A N 1
ATOM 705 C CA . VAL A 1 90 ? 9.132 6.809 -14.640 1.00 97.50 90 VAL A CA 1
ATOM 706 C C . VAL A 1 90 ? 10.001 6.415 -15.832 1.00 97.50 90 VAL A C 1
ATOM 708 O O . VAL A 1 90 ? 9.988 7.095 -16.853 1.00 97.50 90 VAL A O 1
ATOM 711 N N . ASP A 1 91 ? 10.655 5.257 -15.737 1.00 93.06 91 ASP A N 1
ATOM 712 C CA . ASP A 1 91 ? 11.539 4.722 -16.780 1.00 93.06 91 ASP A CA 1
ATOM 713 C C . ASP A 1 91 ? 10.801 3.823 -17.795 1.00 93.06 91 ASP A C 1
ATOM 715 O O . ASP A 1 91 ? 11.421 3.212 -18.663 1.00 93.06 91 ASP A O 1
ATOM 719 N N . GLY A 1 92 ? 9.471 3.706 -17.683 1.00 94.38 92 GLY A N 1
ATOM 720 C CA . GLY A 1 92 ? 8.644 2.884 -18.573 1.00 94.38 92 GLY A CA 1
ATOM 721 C C . GLY A 1 92 ? 8.720 1.368 -18.341 1.00 94.38 92 GLY A C 1
ATOM 722 O O . GLY A 1 92 ? 8.165 0.620 -19.142 1.00 94.38 92 GLY A O 1
ATOM 723 N N . GLU A 1 93 ? 9.353 0.896 -17.259 1.00 96.88 93 GLU A N 1
ATOM 724 C CA . GLU A 1 93 ? 9.416 -0.535 -16.900 1.00 96.88 93 GLU A CA 1
ATOM 725 C C . GLU A 1 93 ? 8.024 -1.079 -16.527 1.00 96.88 93 GLU A C 1
ATOM 727 O O . GLU A 1 93 ? 7.640 -2.167 -16.952 1.00 96.88 93 GLU A O 1
ATOM 732 N N . LEU A 1 94 ? 7.247 -0.303 -15.763 1.00 97.88 94 LEU A N 1
ATOM 733 C CA . LEU A 1 94 ? 5.872 -0.627 -15.361 1.00 97.88 94 LEU A CA 1
ATOM 734 C C . LEU A 1 94 ? 4.955 0.593 -15.548 1.00 97.88 94 LEU A C 1
ATOM 736 O O . LEU A 1 94 ? 4.560 1.227 -14.564 1.00 97.88 94 LEU A O 1
ATOM 740 N N . PRO A 1 95 ? 4.597 0.951 -16.796 1.00 97.25 95 PRO A N 1
ATOM 741 C CA . PRO A 1 95 ? 3.838 2.170 -17.083 1.00 97.25 95 PRO A CA 1
ATOM 742 C C . PRO A 1 95 ? 2.457 2.180 -16.410 1.00 97.25 95 PRO A C 1
ATOM 744 O O . PRO A 1 95 ? 2.001 3.235 -15.973 1.00 97.25 95 PRO A O 1
ATOM 747 N N . GLY A 1 96 ? 1.837 1.007 -16.229 1.00 98.25 96 GLY A N 1
ATOM 748 C CA . GLY A 1 96 ? 0.533 0.864 -15.573 1.00 98.25 96 GLY A CA 1
ATOM 749 C C . GLY A 1 96 ? 0.496 1.336 -14.113 1.00 98.25 96 GLY A C 1
ATOM 750 O O . GLY A 1 96 ? -0.575 1.674 -13.611 1.00 98.25 96 GLY A O 1
ATOM 751 N N . LEU A 1 97 ? 1.641 1.452 -13.424 1.00 98.62 97 LEU A N 1
ATOM 752 C CA . LEU A 1 97 ? 1.672 2.034 -12.076 1.00 98.62 97 LEU A CA 1
ATOM 753 C C . LEU A 1 97 ? 1.212 3.500 -12.077 1.00 98.62 97 LEU A C 1
ATOM 755 O O . LEU A 1 97 ? 0.569 3.923 -11.118 1.00 98.62 97 LEU A O 1
ATOM 759 N N . ARG A 1 98 ? 1.467 4.260 -13.154 1.00 98.50 98 ARG A N 1
ATOM 760 C CA . ARG A 1 98 ? 0.968 5.640 -13.288 1.00 98.50 98 ARG A CA 1
ATOM 761 C C . ARG A 1 98 ? -0.561 5.672 -13.244 1.00 98.50 98 ARG A C 1
ATOM 763 O O . ARG A 1 98 ? -1.138 6.481 -12.519 1.00 98.50 98 ARG A O 1
ATOM 770 N N . ASP A 1 99 ? -1.204 4.757 -13.963 1.00 98.56 99 ASP A N 1
ATOM 771 C CA . ASP A 1 99 ? -2.664 4.643 -14.009 1.00 98.56 99 ASP A CA 1
ATOM 772 C C . ASP A 1 99 ? -3.244 4.120 -12.692 1.00 98.56 99 ASP A C 1
ATOM 774 O O . ASP A 1 99 ? -4.286 4.606 -12.247 1.00 98.56 99 ASP A O 1
ATOM 778 N N . LEU A 1 100 ? -2.541 3.194 -12.029 1.00 98.75 100 LEU A N 1
ATOM 779 C CA . LEU A 1 100 ? -2.874 2.714 -10.687 1.00 98.75 100 LEU A CA 1
ATOM 780 C C . LEU A 1 100 ? -2.905 3.877 -9.690 1.00 98.75 100 LEU A C 1
ATOM 782 O O . LEU A 1 100 ? -3.910 4.082 -9.011 1.00 98.75 100 LEU A O 1
ATOM 786 N N . TYR A 1 101 ? -1.827 4.661 -9.609 1.00 98.88 101 TYR A N 1
ATOM 787 C CA . TYR A 1 101 ? -1.724 5.774 -8.664 1.00 98.88 101 TYR A CA 1
ATOM 788 C C . TYR A 1 101 ? -2.745 6.872 -8.963 1.00 98.88 101 TYR A C 1
ATOM 790 O O . TYR A 1 101 ? -3.413 7.348 -8.042 1.00 98.88 101 TYR A O 1
ATOM 798 N N . ALA A 1 102 ? -2.940 7.213 -10.240 1.00 98.75 102 ALA A N 1
ATOM 799 C CA . ALA A 1 102 ? -3.966 8.163 -10.653 1.00 98.75 102 ALA A CA 1
ATOM 800 C C . ALA A 1 102 ? -5.379 7.681 -10.283 1.00 98.75 102 ALA A C 1
ATOM 802 O O . ALA A 1 102 ? -6.199 8.475 -9.821 1.00 98.75 102 ALA A O 1
ATOM 803 N N . ALA A 1 103 ? -5.680 6.391 -10.459 1.00 98.75 103 ALA A N 1
ATOM 804 C CA . ALA A 1 103 ? -6.963 5.817 -10.063 1.00 98.75 103 ALA A CA 1
ATOM 805 C C . ALA A 1 103 ? -7.153 5.853 -8.542 1.00 98.75 103 ALA A C 1
ATOM 807 O O . ALA A 1 103 ? -8.182 6.340 -8.075 1.00 98.75 103 ALA A O 1
ATOM 808 N N . CYS A 1 104 ? -6.150 5.443 -7.764 1.00 98.88 104 CYS A N 1
ATOM 809 C CA . CYS A 1 104 ? -6.202 5.529 -6.304 1.00 98.88 104 CYS A CA 1
ATOM 810 C C . CYS A 1 104 ? -6.457 6.966 -5.829 1.00 98.88 104 CYS A C 1
ATOM 812 O O . CYS A 1 104 ? -7.313 7.181 -4.974 1.00 98.88 104 CYS A O 1
ATOM 814 N N . ALA A 1 105 ? -5.787 7.958 -6.427 1.00 98.69 105 ALA A N 1
ATOM 815 C CA . ALA A 1 105 ? -6.001 9.366 -6.104 1.00 98.69 105 ALA A CA 1
ATOM 816 C C . ALA A 1 105 ? -7.444 9.814 -6.406 1.00 98.69 105 ALA A C 1
ATOM 818 O O . ALA A 1 105 ? -8.083 10.427 -5.551 1.00 98.69 105 ALA A O 1
ATOM 819 N N . ARG A 1 106 ? -7.995 9.452 -7.577 1.00 98.56 106 ARG A N 1
ATOM 820 C CA . ARG A 1 106 ? -9.386 9.780 -7.955 1.00 98.56 106 ARG A CA 1
ATOM 821 C C . ARG A 1 106 ? -10.424 9.163 -7.018 1.00 98.56 106 ARG A C 1
ATOM 823 O O . ARG A 1 106 ? -11.394 9.833 -6.680 1.00 98.56 106 ARG A O 1
ATOM 830 N N . HIS A 1 107 ? -10.214 7.921 -6.586 1.00 98.50 107 HIS A N 1
ATOM 831 C CA . HIS A 1 107 ? -11.095 7.232 -5.634 1.00 98.50 107 HIS A CA 1
ATOM 832 C C . HIS A 1 107 ? -10.785 7.582 -4.165 1.00 98.50 107 HIS A C 1
ATOM 834 O O . HIS A 1 107 ? -11.401 7.024 -3.258 1.00 98.50 107 HIS A O 1
ATOM 840 N N . ALA A 1 108 ? -9.839 8.496 -3.909 1.00 98.31 108 ALA A N 1
ATOM 841 C CA . ALA A 1 108 ? -9.357 8.849 -2.574 1.00 98.31 108 ALA A CA 1
ATOM 842 C C . ALA A 1 108 ? -8.910 7.631 -1.736 1.00 98.31 108 ALA A C 1
ATOM 844 O O . ALA A 1 108 ? -9.048 7.622 -0.510 1.00 98.31 108 ALA A O 1
ATOM 845 N N . LEU A 1 109 ? -8.358 6.608 -2.395 1.00 98.62 109 LEU A N 1
ATOM 846 C CA . LEU A 1 109 ? -7.785 5.428 -1.759 1.00 98.62 109 LEU A CA 1
ATOM 847 C C . LEU A 1 109 ? -6.315 5.687 -1.417 1.00 98.62 109 LEU A C 1
ATOM 849 O O . LEU A 1 109 ? -5.500 5.876 -2.325 1.00 98.62 109 LEU A O 1
ATOM 853 N N . PRO A 1 110 ? -5.926 5.653 -0.131 1.00 98.81 110 PRO A N 1
ATOM 854 C CA . PRO A 1 110 ? -4.523 5.687 0.239 1.00 98.81 110 PRO A CA 1
ATOM 855 C C . PRO A 1 110 ? -3.778 4.479 -0.330 1.00 98.81 110 PRO A C 1
ATOM 857 O O . PRO A 1 110 ? -4.301 3.360 -0.310 1.00 98.81 110 PRO A O 1
ATOM 860 N N . VAL A 1 111 ? -2.535 4.685 -0.763 1.00 98.88 111 VAL A N 1
ATOM 861 C CA . VAL A 1 111 ? -1.637 3.591 -1.143 1.00 98.88 111 VAL A CA 1
ATOM 862 C C . VAL A 1 111 ? -0.649 3.335 -0.014 1.00 98.88 111 VAL A C 1
ATOM 864 O O . VAL A 1 111 ? 0.141 4.197 0.374 1.00 98.88 111 VAL A O 1
ATOM 867 N N . ILE A 1 112 ? -0.700 2.123 0.525 1.00 98.81 112 ILE A N 1
ATOM 868 C CA . ILE A 1 112 ? 0.188 1.642 1.572 1.00 98.81 112 ILE A CA 1
ATOM 869 C C . ILE A 1 112 ? 1.338 0.894 0.901 1.00 98.81 112 ILE A C 1
ATOM 871 O O . ILE A 1 112 ? 1.148 -0.203 0.381 1.00 98.81 112 ILE A O 1
ATOM 875 N N . PHE A 1 113 ? 2.549 1.435 0.965 1.00 98.69 113 PHE A N 1
ATOM 876 C CA . PHE A 1 113 ? 3.759 0.761 0.499 1.00 98.69 113 PHE A CA 1
ATOM 877 C C . PHE A 1 113 ? 4.452 0.052 1.653 1.00 98.69 113 PHE A C 1
ATOM 879 O O . PHE A 1 113 ? 4.588 0.597 2.745 1.00 98.69 113 PHE A O 1
ATOM 886 N N . HIS A 1 114 ? 4.910 -1.176 1.436 1.00 98.12 114 HIS A N 1
ATOM 887 C CA . HIS A 1 114 ? 5.799 -1.836 2.389 1.00 98.12 114 HIS A CA 1
ATOM 888 C C . HIS A 1 114 ? 7.230 -1.288 2.274 1.00 98.12 114 HIS A C 1
ATOM 890 O O . HIS A 1 114 ? 7.868 -1.505 1.247 1.00 98.12 114 HIS A O 1
ATOM 896 N N . THR A 1 115 ? 7.740 -0.638 3.327 1.00 94.25 115 THR A N 1
ATOM 897 C CA . THR A 1 115 ? 9.099 -0.053 3.356 1.00 94.25 115 THR A CA 1
ATOM 898 C C . THR A 1 115 ? 10.021 -0.695 4.399 1.00 94.25 115 THR A C 1
ATOM 900 O O . THR A 1 115 ? 11.158 -0.273 4.581 1.00 94.25 115 THR A O 1
ATOM 903 N N . GLY A 1 116 ? 9.565 -1.752 5.079 1.00 87.81 116 GLY A N 1
ATOM 904 C CA . GLY A 1 116 ? 10.379 -2.540 6.004 1.00 87.81 116 GLY A CA 1
ATOM 905 C C . GLY A 1 116 ? 11.080 -3.740 5.358 1.00 87.81 116 GLY A C 1
ATOM 906 O O . GLY A 1 116 ? 10.757 -4.163 4.248 1.00 87.81 116 GLY A O 1
ATOM 907 N N . THR A 1 117 ? 12.029 -4.339 6.078 1.00 91.25 117 THR A N 1
ATOM 908 C CA . THR A 1 117 ? 12.604 -5.626 5.672 1.00 91.25 117 THR A CA 1
ATOM 909 C C . THR A 1 117 ? 11.615 -6.758 5.916 1.00 91.25 117 THR A C 1
ATOM 911 O O . THR A 1 117 ? 11.135 -6.949 7.038 1.00 91.25 117 THR A O 1
ATOM 914 N N . SER A 1 118 ? 11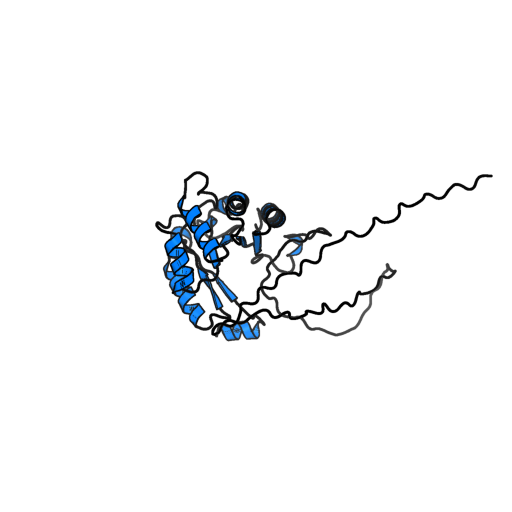.396 -7.576 4.895 1.00 93.75 118 SER A N 1
ATOM 915 C CA . SER A 1 118 ? 10.705 -8.851 4.992 1.00 93.75 118 SER A CA 1
ATOM 916 C C . SER A 1 118 ? 11.706 -9.997 5.133 1.00 93.75 118 SER A C 1
ATOM 918 O O . SER A 1 118 ? 12.690 -10.078 4.398 1.00 93.75 118 SER A O 1
ATOM 920 N N . VAL A 1 119 ? 11.425 -10.900 6.071 1.00 93.81 119 VAL A N 1
ATOM 921 C CA . VAL A 1 119 ? 12.164 -12.160 6.271 1.00 93.81 119 VAL A CA 1
ATOM 922 C C . VAL A 1 119 ? 11.521 -13.336 5.530 1.00 93.81 119 VAL A C 1
ATOM 924 O O . VAL A 1 119 ? 11.978 -14.468 5.652 1.00 93.81 119 VAL A O 1
ATOM 927 N N . PHE A 1 120 ? 10.441 -13.088 4.782 1.00 95.50 120 PHE A N 1
ATOM 928 C CA . PHE A 1 120 ? 9.716 -14.136 4.076 1.00 95.50 120 PHE A CA 1
ATOM 929 C C . PHE A 1 120 ? 10.600 -14.755 2.970 1.00 95.50 120 PHE A C 1
ATOM 931 O O . PHE A 1 120 ? 11.208 -14.002 2.198 1.00 95.50 120 PHE A O 1
ATOM 938 N N . PRO A 1 121 ? 10.685 -16.096 2.849 1.00 95.69 121 PRO A N 1
ATOM 939 C CA . PRO A 1 121 ? 11.480 -16.747 1.809 1.00 95.69 121 PRO A CA 1
ATOM 940 C C . PRO A 1 121 ? 11.139 -16.251 0.395 1.00 95.69 121 PRO A C 1
ATOM 942 O O . PRO A 1 121 ? 9.989 -16.2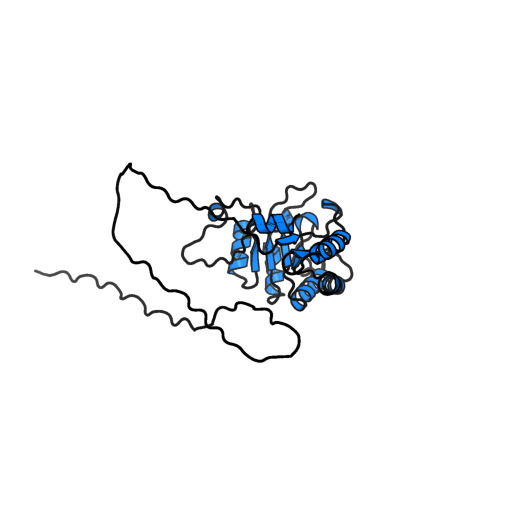53 -0.025 1.00 95.69 121 PRO A O 1
ATOM 945 N N . GLY A 1 122 ? 12.148 -15.808 -0.359 1.00 94.94 122 GLY A N 1
ATOM 946 C CA . GLY A 1 122 ? 11.964 -15.288 -1.721 1.00 94.94 122 GLY A CA 1
ATOM 947 C C . GLY A 1 122 ? 11.626 -13.793 -1.816 1.00 94.94 122 GLY A C 1
ATOM 948 O O . GLY A 1 122 ? 11.568 -13.269 -2.938 1.00 94.94 122 GLY A O 1
ATOM 949 N N . ALA A 1 123 ? 11.469 -13.099 -0.682 1.00 97.19 123 ALA A N 1
ATOM 950 C CA . ALA A 1 123 ? 11.374 -11.644 -0.633 1.00 97.19 123 ALA A CA 1
ATOM 951 C C . ALA A 1 123 ? 12.698 -10.972 -1.034 1.00 97.19 123 ALA A C 1
ATOM 953 O O . ALA A 1 123 ? 13.795 -11.490 -0.808 1.00 97.19 123 ALA A O 1
ATOM 954 N N . ARG A 1 124 ? 12.604 -9.784 -1.633 1.00 97.12 124 ARG A N 1
ATOM 955 C CA . ARG A 1 124 ? 13.751 -9.016 -2.136 1.00 97.12 124 ARG A CA 1
ATOM 956 C C . ARG A 1 124 ? 13.770 -7.623 -1.500 1.00 97.12 124 ARG A C 1
ATOM 958 O O . ARG A 1 124 ? 13.197 -6.680 -2.034 1.00 97.12 124 ARG A O 1
ATOM 965 N N . ASN A 1 125 ? 14.464 -7.484 -0.369 1.00 96.62 125 ASN A N 1
ATOM 966 C CA . ASN A 1 125 ? 14.457 -6.257 0.447 1.00 96.62 125 ASN A CA 1
ATOM 967 C C . ASN A 1 125 ? 15.039 -5.008 -0.229 1.00 96.62 125 ASN A C 1
ATOM 969 O O . ASN A 1 125 ? 14.745 -3.905 0.215 1.00 96.62 125 ASN A O 1
ATOM 973 N N . ARG A 1 126 ? 15.782 -5.150 -1.335 1.00 95.69 126 ARG A N 1
ATOM 974 C CA . ARG A 1 126 ? 16.201 -4.002 -2.161 1.00 95.69 126 ARG A CA 1
ATOM 975 C C . ARG A 1 126 ? 15.023 -3.162 -2.671 1.00 95.69 126 ARG A C 1
ATOM 977 O O . ARG A 1 126 ? 15.199 -1.987 -2.942 1.00 95.69 126 ARG A O 1
ATOM 984 N N . TYR A 1 127 ? 13.837 -3.760 -2.803 1.00 97.38 127 TYR A N 1
ATOM 985 C CA . TYR A 1 127 ? 12.630 -3.054 -3.235 1.00 97.38 127 TYR A CA 1
ATOM 986 C C . TYR A 1 127 ? 11.894 -2.348 -2.085 1.00 97.38 127 TYR A C 1
ATOM 988 O O . TYR A 1 127 ? 10.965 -1.599 -2.347 1.00 97.38 127 TYR A O 1
ATOM 996 N N . ALA A 1 128 ? 12.283 -2.570 -0.823 1.00 96.50 128 ALA A N 1
ATOM 997 C CA . ALA A 1 128 ? 11.718 -1.845 0.319 1.00 96.50 128 ALA A CA 1
ATOM 998 C C . ALA A 1 128 ? 12.323 -0.445 0.512 1.00 96.50 128 ALA A C 1
ATOM 1000 O O . ALA A 1 128 ? 11.863 0.263 1.403 1.00 96.50 128 ALA A O 1
ATOM 1001 N N . ASP A 1 129 ? 13.328 -0.055 -0.282 1.00 96.25 129 ASP A N 1
ATOM 1002 C CA . ASP A 1 129 ? 13.900 1.291 -0.227 1.00 96.25 129 ASP A CA 1
ATOM 1003 C C . ASP A 1 129 ? 12.804 2.336 -0.513 1.00 96.25 129 ASP A C 1
ATOM 1005 O O . ASP A 1 129 ? 12.267 2.385 -1.627 1.00 96.25 129 ASP A O 1
ATOM 1009 N N . PRO A 1 130 ? 12.433 3.162 0.481 1.00 96.62 130 PRO A N 1
ATOM 1010 C CA . PRO A 1 130 ? 11.367 4.130 0.333 1.00 96.62 130 PRO A CA 1
ATOM 1011 C C . PRO A 1 130 ? 11.771 5.306 -0.554 1.00 96.62 130 PRO A C 1
ATOM 1013 O O . PRO A 1 130 ? 10.881 6.049 -0.947 1.00 96.62 130 PRO A O 1
ATOM 1016 N N . LEU A 1 131 ? 13.049 5.499 -0.904 1.00 96.81 131 LEU A N 1
ATOM 1017 C CA . LEU A 1 131 ? 13.456 6.617 -1.760 1.00 96.81 131 LEU A CA 1
ATOM 1018 C C . LEU A 1 131 ? 12.764 6.574 -3.130 1.00 96.81 131 LEU A C 1
ATOM 1020 O O . LEU A 1 131 ? 12.390 7.613 -3.655 1.00 96.81 131 LEU A O 1
ATOM 1024 N N . ALA A 1 132 ? 12.467 5.379 -3.650 1.00 96.50 132 ALA A N 1
ATOM 1025 C CA . ALA A 1 132 ? 11.678 5.204 -4.872 1.00 96.50 132 ALA A CA 1
ATOM 1026 C C . ALA A 1 132 ? 10.223 5.715 -4.763 1.00 96.50 132 ALA A C 1
ATOM 1028 O O . ALA A 1 132 ? 9.515 5.783 -5.760 1.00 96.50 132 ALA A O 1
ATOM 1029 N N . ILE A 1 133 ? 9.735 6.042 -3.564 1.00 98.25 133 ILE A N 1
ATOM 1030 C CA . ILE A 1 133 ? 8.402 6.628 -3.347 1.00 98.25 133 ILE A CA 1
ATOM 1031 C C . ILE A 1 133 ? 8.441 8.153 -3.535 1.00 98.25 133 ILE A C 1
ATOM 1033 O O . ILE A 1 133 ? 7.390 8.773 -3.673 1.00 98.25 133 ILE A O 1
ATOM 1037 N N . GLU A 1 134 ? 9.629 8.765 -3.587 1.00 98.38 134 GLU A N 1
ATOM 1038 C CA . GLU A 1 134 ? 9.790 10.199 -3.834 1.00 98.38 134 GLU A CA 1
ATOM 1039 C C . GLU A 1 134 ? 9.122 10.638 -5.141 1.00 98.38 134 GLU A C 1
ATOM 1041 O O . GLU A 1 134 ? 8.308 11.559 -5.111 1.00 98.38 134 GLU A O 1
ATOM 1046 N N . ASP A 1 135 ? 9.378 9.938 -6.250 1.00 98.56 135 ASP A N 1
ATOM 1047 C CA . ASP A 1 135 ? 8.761 10.260 -7.544 1.00 98.56 135 ASP A CA 1
ATOM 1048 C C . ASP A 1 135 ? 7.232 10.144 -7.482 1.00 98.56 135 ASP A C 1
ATOM 1050 O O . ASP A 1 135 ? 6.519 11.015 -7.973 1.00 98.56 135 ASP A O 1
ATOM 1054 N N . VAL A 1 136 ? 6.711 9.124 -6.786 1.00 98.69 136 VAL A N 1
ATOM 1055 C CA . VAL A 1 136 ? 5.261 8.946 -6.588 1.00 98.69 136 VAL A CA 1
ATOM 1056 C C . VAL A 1 136 ? 4.675 10.122 -5.801 1.00 98.69 136 VAL A C 1
ATOM 1058 O O . VAL A 1 136 ? 3.608 10.631 -6.133 1.00 98.69 136 VAL A O 1
ATOM 1061 N N . ALA A 1 137 ? 5.360 10.570 -4.748 1.00 98.69 137 ALA A N 1
ATOM 1062 C CA . ALA A 1 137 ? 4.896 11.681 -3.924 1.00 98.69 137 ALA A CA 1
ATOM 1063 C C . ALA A 1 137 ? 4.934 13.026 -4.671 1.00 98.69 137 ALA A C 1
ATOM 1065 O O . ALA A 1 137 ? 4.082 13.877 -4.408 1.00 98.69 137 ALA A O 1
ATOM 1066 N N . ILE A 1 138 ? 5.896 13.208 -5.583 1.00 98.56 138 ILE A N 1
ATOM 1067 C CA . ILE A 1 138 ? 6.023 14.389 -6.449 1.00 98.56 138 ILE A CA 1
ATOM 1068 C C . ILE A 1 138 ? 4.932 14.396 -7.524 1.00 98.56 138 ILE A C 1
ATOM 1070 O O . ILE A 1 138 ? 4.255 15.410 -7.692 1.00 98.56 138 ILE A O 1
ATOM 1074 N N . ASP A 1 139 ? 4.754 13.278 -8.226 1.00 98.62 139 ASP A N 1
ATOM 1075 C CA . ASP A 1 139 ? 3.867 13.186 -9.389 1.00 98.62 139 ASP A CA 1
ATOM 1076 C C . ASP A 1 139 ? 2.380 13.117 -9.015 1.00 98.62 139 ASP A C 1
ATOM 1078 O O . ASP A 1 139 ? 1.526 13.496 -9.816 1.00 98.62 139 ASP A O 1
ATOM 1082 N N . PHE A 1 140 ? 2.061 12.631 -7.809 1.00 98.69 140 PHE A N 1
ATOM 1083 C CA . PHE A 1 140 ? 0.689 12.457 -7.323 1.00 98.69 140 PHE A CA 1
ATOM 1084 C C . PHE A 1 140 ? 0.490 13.138 -5.958 1.00 98.69 140 PHE A C 1
ATOM 1086 O O . PHE A 1 140 ? 0.276 12.459 -4.947 1.00 98.69 140 PHE A O 1
ATOM 1093 N N . PRO A 1 141 ? 0.545 14.481 -5.884 1.00 98.25 141 PRO A N 1
ATOM 1094 C CA . PRO A 1 141 ? 0.452 15.207 -4.616 1.00 98.25 141 PRO A CA 1
ATOM 1095 C C . PRO A 1 141 ? -0.909 15.045 -3.912 1.00 98.25 141 PRO A C 1
ATOM 1097 O O . PRO A 1 141 ? -0.997 15.221 -2.694 1.00 98.25 141 PRO A O 1
ATOM 1100 N N . GLU A 1 142 ? -1.970 14.678 -4.639 1.00 98.12 142 GLU A N 1
ATOM 1101 C CA . GLU A 1 142 ? -3.295 14.363 -4.088 1.00 98.12 142 GLU A CA 1
ATOM 1102 C C . GLU A 1 142 ? -3.383 12.945 -3.502 1.00 98.12 142 GLU A C 1
ATOM 1104 O O . GLU A 1 142 ? -4.269 12.666 -2.688 1.00 98.12 142 GLU A O 1
ATOM 1109 N N . LEU A 1 143 ? -2.480 12.038 -3.890 1.00 98.81 143 LEU A N 1
ATOM 1110 C CA . LEU A 1 143 ? -2.480 10.665 -3.402 1.00 98.81 143 LEU A CA 1
ATOM 1111 C C . LEU A 1 143 ? -1.964 10.616 -1.965 1.00 98.81 143 LEU A C 1
ATOM 1113 O O . LEU A 1 143 ? -0.843 11.032 -1.680 1.00 98.81 143 LEU A O 1
ATOM 1117 N N . THR A 1 144 ? -2.753 10.041 -1.056 1.00 98.88 144 THR A N 1
ATOM 1118 C CA . THR A 1 144 ? -2.268 9.732 0.295 1.00 98.88 144 THR A CA 1
ATOM 1119 C C . THR A 1 144 ? -1.379 8.496 0.251 1.00 98.88 144 THR A C 1
ATOM 1121 O O . THR A 1 144 ? -1.813 7.419 -0.156 1.00 98.88 144 THR A O 1
ATOM 1124 N N . ILE A 1 145 ? -0.145 8.641 0.718 1.00 98.88 145 ILE A N 1
ATOM 1125 C CA . ILE A 1 145 ? 0.876 7.596 0.711 1.00 98.88 145 ILE A CA 1
ATOM 1126 C C . ILE A 1 145 ? 1.190 7.200 2.151 1.00 98.88 145 ILE A C 1
ATOM 1128 O O . ILE A 1 145 ? 1.440 8.053 3.003 1.00 98.88 145 ILE A O 1
ATOM 1132 N N . VAL A 1 146 ? 1.213 5.899 2.430 1.00 98.75 146 VAL A N 1
ATOM 1133 C CA . VAL A 1 146 ? 1.523 5.355 3.757 1.00 98.75 146 VAL A CA 1
ATOM 1134 C C . VAL A 1 146 ? 2.731 4.426 3.669 1.00 98.75 146 VAL A C 1
ATOM 1136 O O . VAL A 1 146 ? 2.713 3.434 2.944 1.00 98.75 146 VAL A O 1
ATOM 1139 N N . LEU A 1 147 ? 3.776 4.725 4.437 1.00 98.12 147 LEU A N 1
ATOM 1140 C CA . LEU A 1 147 ? 5.004 3.936 4.518 1.00 98.12 147 LEU A CA 1
ATOM 1141 C C . LEU A 1 147 ? 4.880 2.915 5.657 1.00 98.12 147 LEU A C 1
ATOM 1143 O O . LEU A 1 147 ? 5.087 3.248 6.827 1.00 98.12 147 LEU A O 1
ATOM 1147 N N . ALA A 1 148 ? 4.518 1.679 5.318 1.00 96.56 148 ALA A N 1
ATOM 1148 C CA . ALA A 1 148 ? 4.321 0.606 6.287 1.00 96.56 148 ALA A CA 1
ATOM 1149 C C . ALA A 1 148 ? 5.632 0.099 6.879 1.00 96.56 148 ALA A C 1
ATOM 1151 O O . ALA A 1 148 ? 6.611 -0.139 6.165 1.00 96.56 148 ALA A O 1
ATOM 1152 N N . HIS A 1 149 ? 5.596 -0.122 8.192 1.00 94.12 149 HIS A N 1
ATOM 1153 C CA . HIS A 1 149 ? 6.739 -0.408 9.061 1.00 94.12 149 HIS A CA 1
ATOM 1154 C C . HIS A 1 149 ? 7.796 0.702 9.143 1.00 94.12 149 HIS A C 1
ATOM 1156 O O . HIS A 1 149 ? 8.892 0.457 9.655 1.00 94.12 149 HIS A O 1
ATOM 1162 N N . GLY A 1 150 ? 7.488 1.899 8.635 1.00 90.62 150 GLY A N 1
ATOM 1163 C CA . GLY A 1 150 ? 8.327 3.092 8.724 1.00 90.62 150 GLY A CA 1
ATOM 1164 C C . GLY A 1 150 ? 9.799 2.872 8.374 1.00 90.62 150 GLY A C 1
ATOM 1165 O O . GLY A 1 150 ? 10.669 3.393 9.063 1.00 90.62 150 GLY A O 1
ATOM 1166 N N . GLY A 1 151 ? 10.095 2.069 7.349 1.00 92.44 151 GLY A N 1
ATOM 1167 C CA . GLY A 1 151 ? 11.471 1.839 6.908 1.00 92.44 151 GLY A CA 1
ATOM 1168 C C . GLY A 1 151 ? 12.259 0.775 7.684 1.00 92.44 151 GLY A C 1
ATOM 1169 O O . GLY A 1 151 ? 13.418 0.523 7.363 1.00 92.44 151 GLY A O 1
ATOM 1170 N N . ARG A 1 152 ? 11.709 0.151 8.735 1.00 90.31 152 ARG A N 1
ATOM 1171 C CA . ARG A 1 152 ? 12.536 -0.641 9.665 1.00 90.31 152 ARG A CA 1
ATOM 1172 C C . ARG A 1 152 ? 13.234 -1.857 9.017 1.00 90.31 152 ARG A C 1
ATOM 1174 O O . ARG A 1 152 ? 12.639 -2.533 8.179 1.00 90.31 152 ARG A O 1
ATOM 1181 N N . PRO A 1 153 ? 14.423 -2.249 9.506 1.00 88.94 153 PRO A N 1
ATOM 1182 C CA . PRO A 1 153 ? 15.340 -1.449 10.313 1.00 88.94 153 PRO A CA 1
ATOM 1183 C C . PRO A 1 153 ? 16.271 -0.574 9.454 1.00 88.94 153 PRO A C 1
ATOM 1185 O O . PRO A 1 153 ? 16.957 0.273 10.003 1.00 88.94 153 PRO A O 1
ATOM 1188 N N . ILE A 1 154 ? 16.333 -0.791 8.136 1.00 91.75 154 ILE A N 1
ATOM 1189 C CA . ILE A 1 154 ? 17.398 -0.247 7.274 1.00 91.75 154 ILE A CA 1
ATOM 1190 C C . ILE A 1 154 ? 17.095 1.186 6.811 1.00 91.75 154 ILE A C 1
ATOM 1192 O O . ILE A 1 154 ? 17.986 2.022 6.756 1.00 91.75 154 ILE A O 1
ATOM 1196 N N . TRP A 1 155 ? 15.836 1.482 6.500 1.00 93.94 155 TRP A N 1
ATOM 1197 C CA . TRP A 1 155 ? 15.410 2.670 5.756 1.00 93.94 155 TRP A CA 1
ATOM 1198 C C . TRP A 1 155 ? 14.660 3.704 6.602 1.00 93.94 155 TRP A C 1
ATOM 1200 O O . TRP A 1 155 ? 13.899 4.517 6.075 1.00 93.94 155 TRP A O 1
ATOM 1210 N N . MET A 1 156 ? 14.806 3.646 7.926 1.00 92.56 156 MET A N 1
ATOM 1211 C CA . MET A 1 156 ? 14.006 4.461 8.849 1.00 92.56 156 MET A CA 1
ATOM 1212 C C . MET A 1 156 ? 14.255 5.957 8.658 1.00 92.56 156 MET A C 1
ATOM 1214 O O . MET A 1 156 ? 13.305 6.735 8.596 1.00 92.56 156 MET A O 1
ATOM 1218 N N . GLU A 1 157 ? 15.517 6.357 8.500 1.00 93.12 157 GLU A N 1
ATOM 1219 C CA . GLU A 1 157 ? 15.885 7.757 8.268 1.00 93.12 157 GLU A CA 1
ATOM 1220 C C . GLU A 1 157 ? 15.293 8.284 6.958 1.00 93.12 157 GLU A C 1
ATOM 1222 O O . GLU A 1 157 ? 14.686 9.356 6.944 1.00 93.12 157 GLU A O 1
ATOM 1227 N N . THR A 1 158 ? 15.369 7.493 5.883 1.00 95.75 158 THR A N 1
ATOM 1228 C CA . THR A 1 158 ? 14.765 7.823 4.586 1.00 95.75 158 THR A CA 1
ATOM 1229 C C . THR A 1 158 ? 13.245 7.952 4.694 1.00 95.75 158 THR A C 1
ATOM 1231 O O . THR A 1 158 ? 12.667 8.921 4.203 1.00 95.75 158 THR A O 1
ATOM 1234 N N . ALA A 1 159 ? 12.574 7.026 5.388 1.00 95.69 159 ALA A N 1
ATOM 1235 C CA . ALA A 1 159 ? 11.129 7.092 5.597 1.00 95.69 159 ALA A CA 1
ATOM 1236 C C . ALA A 1 159 ? 10.723 8.355 6.383 1.00 95.69 159 ALA A C 1
ATOM 1238 O O . ALA A 1 159 ? 9.774 9.047 6.006 1.00 95.69 159 ALA A O 1
ATOM 1239 N N . VAL A 1 160 ? 11.467 8.703 7.440 1.00 94.50 160 VAL A N 1
ATOM 1240 C CA . VAL A 1 160 ? 11.247 9.939 8.209 1.00 94.50 160 VAL A CA 1
ATOM 1241 C C . VAL A 1 160 ? 11.475 11.174 7.337 1.00 94.50 160 VAL A C 1
ATOM 1243 O O . VAL A 1 160 ? 10.640 12.082 7.360 1.00 94.50 160 VAL A O 1
ATOM 1246 N N . PHE A 1 161 ? 12.549 11.210 6.545 1.00 96.19 161 PHE A N 1
ATOM 1247 C CA . PHE A 1 161 ? 12.831 12.300 5.610 1.00 96.19 161 PHE A CA 1
ATOM 1248 C C . PHE A 1 161 ? 11.650 12.557 4.665 1.00 96.19 161 PHE A C 1
ATOM 1250 O O . PHE A 1 161 ? 11.161 13.688 4.600 1.00 96.19 161 PHE A O 1
ATOM 1257 N N . LEU A 1 162 ? 11.121 11.515 4.017 1.00 97.31 162 LEU A N 1
ATOM 1258 C CA . LEU A 1 162 ? 9.998 11.652 3.084 1.00 97.31 162 LEU A CA 1
ATOM 1259 C C . LEU A 1 162 ? 8.750 12.224 3.759 1.00 97.31 162 LEU A C 1
ATOM 1261 O O . LEU A 1 162 ? 8.102 13.103 3.201 1.00 97.31 162 LEU A O 1
ATOM 1265 N N . THR A 1 163 ? 8.437 11.806 4.987 1.00 95.69 163 THR A N 1
ATOM 1266 C CA . THR A 1 163 ? 7.252 12.322 5.709 1.00 95.69 163 THR A CA 1
ATOM 1267 C C . THR A 1 163 ? 7.382 13.783 6.141 1.00 95.69 163 THR A C 1
ATOM 1269 O O . THR A 1 163 ? 6.376 14.478 6.320 1.00 95.69 163 THR A O 1
ATOM 1272 N N . ARG A 1 164 ? 8.622 14.262 6.313 1.00 94.50 164 ARG A N 1
ATOM 1273 C CA . ARG A 1 164 ? 8.927 15.673 6.584 1.00 94.50 164 ARG A CA 1
ATOM 1274 C C . ARG A 1 164 ? 8.860 16.506 5.307 1.00 94.50 164 ARG A C 1
ATOM 1276 O O . ARG A 1 164 ? 8.351 17.622 5.356 1.00 94.50 164 ARG A O 1
ATOM 1283 N N . ARG A 1 165 ? 9.350 15.962 4.189 1.00 97.50 165 ARG A N 1
ATOM 1284 C CA . ARG A 1 165 ? 9.374 16.624 2.879 1.00 97.50 165 ARG A CA 1
ATOM 1285 C C . ARG A 1 165 ? 7.982 16.727 2.254 1.00 97.50 165 ARG A C 1
ATOM 1287 O O . ARG A 1 165 ? 7.626 17.786 1.747 1.00 97.50 165 ARG A O 1
ATOM 1294 N N . PHE A 1 166 ? 7.193 15.657 2.312 1.00 97.88 166 PHE A N 1
ATOM 1295 C CA . PHE A 1 166 ? 5.931 15.545 1.585 1.00 97.88 166 PHE A CA 1
ATOM 1296 C C . PHE A 1 166 ? 4.718 15.544 2.532 1.00 97.88 166 PHE A C 1
ATOM 1298 O O . PHE A 1 166 ? 4.644 14.725 3.454 1.00 97.88 166 PHE A O 1
ATOM 1305 N N . PRO A 1 167 ? 3.736 16.447 2.339 1.00 96.62 167 PRO A N 1
ATOM 1306 C CA . PRO A 1 167 ? 2.566 16.542 3.215 1.00 96.62 167 PRO A CA 1
ATOM 1307 C C . PRO A 1 167 ? 1.592 15.366 3.063 1.00 96.62 167 PRO A C 1
ATOM 1309 O O . PRO A 1 167 ? 0.837 15.084 3.994 1.00 96.62 167 PRO A O 1
ATOM 1312 N N . ASN A 1 168 ? 1.616 14.686 1.918 1.00 98.12 168 ASN A N 1
ATOM 1313 C CA . ASN A 1 168 ? 0.774 13.541 1.580 1.00 98.12 168 ASN A CA 1
ATOM 1314 C C . ASN A 1 168 ? 1.391 12.181 1.968 1.00 98.12 168 ASN A C 1
ATOM 1316 O O . ASN A 1 168 ? 0.753 11.152 1.752 1.00 98.12 168 ASN A O 1
ATOM 1320 N N . VAL A 1 169 ? 2.583 12.160 2.581 1.00 98.50 169 VAL A N 1
ATOM 1321 C CA . VAL A 1 169 ? 3.272 10.933 3.014 1.00 98.50 169 VAL A CA 1
ATOM 1322 C C . VAL A 1 169 ? 3.188 10.756 4.537 1.00 98.50 169 VAL A C 1
ATOM 1324 O O . VAL A 1 169 ? 3.503 11.663 5.313 1.00 98.50 169 VAL A O 1
ATOM 1327 N N . TRP A 1 170 ? 2.792 9.558 4.970 1.00 98.06 170 TRP A N 1
ATOM 1328 C CA . TRP A 1 170 ? 2.544 9.188 6.366 1.00 98.06 170 TRP A CA 1
ATOM 1329 C C . TRP A 1 170 ? 3.362 7.966 6.788 1.00 98.06 170 TRP A C 1
ATOM 1331 O O . TRP A 1 170 ? 3.623 7.078 5.978 1.00 98.06 170 TRP A O 1
ATOM 1341 N N . LEU A 1 171 ? 3.715 7.882 8.076 1.00 95.12 171 LEU A N 1
ATOM 1342 C CA . LEU A 1 171 ? 4.296 6.671 8.664 1.00 95.12 171 LEU A CA 1
ATOM 1343 C C . LEU A 1 171 ? 3.220 5.770 9.272 1.00 95.12 171 LEU A C 1
ATOM 1345 O O . LEU A 1 171 ? 2.343 6.224 10.018 1.00 95.12 171 LEU A O 1
ATOM 1349 N N . GLU A 1 172 ? 3.376 4.476 9.028 1.00 92.88 172 GLU A N 1
ATOM 1350 C CA . GLU A 1 172 ? 2.698 3.389 9.725 1.00 92.88 172 GLU A CA 1
ATOM 1351 C C . GLU A 1 172 ? 3.792 2.544 10.400 1.00 92.88 172 GLU A C 1
ATOM 1353 O O . GLU A 1 172 ? 4.752 2.122 9.759 1.00 92.88 172 GLU A O 1
ATOM 1358 N N . ILE A 1 173 ? 3.711 2.391 11.723 1.00 87.81 173 ILE A N 1
ATOM 1359 C CA . ILE A 1 173 ? 4.835 1.956 12.581 1.00 87.81 173 ILE A CA 1
ATOM 1360 C C . ILE A 1 173 ? 4.667 0.539 13.151 1.00 87.81 173 ILE A C 1
ATOM 1362 O O . ILE A 1 173 ? 5.363 0.159 14.095 1.00 87.81 173 ILE A O 1
ATOM 1366 N N . SER A 1 174 ? 3.755 -0.267 12.605 1.00 84.38 174 SER A N 1
ATOM 1367 C CA . SER A 1 174 ? 3.578 -1.660 13.020 1.00 84.38 174 SER A CA 1
ATOM 1368 C C . SER A 1 174 ? 4.872 -2.466 12.898 1.00 84.38 174 SER A C 1
ATOM 1370 O O . SER A 1 174 ? 5.731 -2.241 12.038 1.00 84.38 174 SER A O 1
ATOM 1372 N N . GLY A 1 175 ? 5.024 -3.450 13.781 1.00 77.00 175 GLY A N 1
ATOM 1373 C CA . GLY A 1 175 ? 6.238 -4.261 13.867 1.00 77.00 175 GLY A CA 1
ATOM 1374 C C . GLY A 1 175 ? 7.414 -3.566 14.561 1.00 77.00 175 GLY A C 1
ATOM 1375 O O . GLY A 1 175 ? 8.491 -4.156 14.626 1.00 77.00 175 GLY A O 1
ATOM 1376 N N . VAL A 1 176 ? 7.221 -2.357 15.100 1.00 75.44 176 VAL A N 1
ATOM 1377 C CA . VAL A 1 176 ? 8.116 -1.754 16.096 1.00 75.44 176 VAL A CA 1
ATOM 1378 C C . VAL A 1 176 ? 7.526 -1.994 17.491 1.00 75.44 176 VAL A C 1
ATOM 1380 O O . VAL A 1 176 ? 6.368 -1.639 17.721 1.00 75.44 176 VAL A O 1
ATOM 1383 N N . PRO A 1 177 ? 8.274 -2.599 18.433 1.00 77.69 177 PRO A N 1
ATOM 1384 C CA . PRO A 1 177 ? 7.813 -2.746 19.809 1.00 77.69 177 PRO A CA 1
ATOM 1385 C C . PRO A 1 177 ? 7.486 -1.373 20.420 1.00 77.69 177 PRO A C 1
ATOM 1387 O O . PRO A 1 177 ? 8.354 -0.497 20.383 1.00 77.69 177 PRO A O 1
ATOM 1390 N N . PRO A 1 178 ? 6.300 -1.168 21.031 1.00 78.69 178 PRO A N 1
ATOM 1391 C CA . PRO A 1 178 ? 5.907 0.140 21.566 1.00 78.69 178 PRO A CA 1
ATOM 1392 C C . PRO A 1 178 ? 6.929 0.745 22.538 1.00 78.69 178 PRO A C 1
ATOM 1394 O O . PRO A 1 178 ? 7.221 1.934 22.467 1.00 78.69 178 PRO A O 1
ATOM 1397 N N . ALA A 1 179 ? 7.545 -0.090 23.383 1.00 79.06 179 ALA A N 1
ATOM 1398 C CA . ALA A 1 179 ? 8.564 0.331 24.346 1.00 79.06 179 ALA A CA 1
ATOM 1399 C C . ALA A 1 179 ? 9.851 0.877 23.700 1.00 79.06 179 ALA A C 1
ATOM 1401 O O . ALA A 1 179 ? 10.582 1.618 24.345 1.00 79.06 179 ALA A O 1
ATOM 1402 N N . ARG A 1 180 ? 10.125 0.521 22.439 1.00 79.19 180 ARG A N 1
ATOM 1403 C CA . ARG A 1 180 ? 11.303 0.970 21.682 1.00 79.19 180 ARG A CA 1
ATOM 1404 C C . ARG A 1 180 ? 10.965 2.013 20.629 1.00 79.19 180 ARG A C 1
ATOM 1406 O O . ARG A 1 180 ? 11.807 2.356 19.811 1.00 79.19 180 ARG A O 1
ATOM 1413 N N . LEU A 1 181 ? 9.736 2.526 20.609 1.00 79.25 181 LEU A N 1
ATOM 1414 C CA . LEU A 1 181 ? 9.291 3.402 19.530 1.00 79.25 181 LEU A CA 1
ATOM 1415 C C . LEU A 1 181 ? 10.195 4.633 19.356 1.00 79.25 181 LEU A C 1
ATOM 1417 O O . LEU A 1 181 ? 10.493 5.018 18.228 1.00 79.25 181 LEU A O 1
ATOM 1421 N N . LEU A 1 182 ? 10.643 5.224 20.466 1.00 81.56 182 LEU A N 1
ATOM 1422 C CA . LEU A 1 182 ? 11.519 6.398 20.451 1.00 81.56 182 LEU A CA 1
ATOM 1423 C C . LEU A 1 182 ? 12.968 6.069 20.067 1.00 81.56 182 LEU A C 1
ATOM 1425 O O . LEU A 1 182 ? 13.654 6.959 19.575 1.00 81.56 182 LEU A O 1
ATOM 1429 N N . ASP A 1 183 ? 13.400 4.814 20.210 1.00 79.88 183 ASP A N 1
ATOM 1430 C CA . ASP A 1 183 ? 14.710 4.364 19.724 1.00 79.88 183 ASP A CA 1
ATOM 1431 C C . ASP A 1 183 ? 14.721 4.318 18.189 1.00 79.88 183 ASP A C 1
ATOM 1433 O O . ASP A 1 183 ? 15.715 4.647 17.551 1.00 79.88 183 ASP A O 1
ATOM 1437 N N . TYR A 1 184 ? 13.592 3.920 17.593 1.00 70.38 184 TYR A N 1
ATOM 1438 C CA . TYR A 1 184 ? 13.428 3.781 16.143 1.00 70.38 184 TYR A CA 1
ATOM 1439 C C . TYR A 1 184 ? 13.072 5.115 15.471 1.00 70.38 184 TYR A C 1
ATOM 1441 O O . TYR A 1 184 ? 13.489 5.376 14.345 1.00 70.38 184 TYR A O 1
ATOM 1449 N N . PHE A 1 185 ? 12.302 5.968 16.154 1.00 77.81 185 PHE A N 1
ATOM 1450 C CA . PHE A 1 185 ? 11.856 7.265 15.642 1.00 77.81 185 PHE A CA 1
ATOM 1451 C C . PHE A 1 185 ? 12.059 8.371 16.687 1.00 77.81 185 PHE A C 1
ATOM 1453 O O . PHE A 1 185 ? 11.078 8.861 17.265 1.00 77.81 185 PHE A O 1
ATOM 1460 N N . PRO A 1 186 ? 13.309 8.797 16.936 1.00 67.62 186 PRO A N 1
ATOM 1461 C CA . PRO A 1 186 ? 13.593 9.831 17.919 1.00 67.62 186 PRO A CA 1
ATOM 1462 C C . PRO A 1 186 ? 12.907 11.148 17.537 1.00 67.62 186 PRO A C 1
ATOM 1464 O O . PRO A 1 186 ? 13.016 11.645 16.413 1.00 67.62 186 PRO A O 1
ATOM 1467 N N . THR A 1 187 ? 12.172 11.736 18.480 1.00 59.78 187 THR A N 1
ATOM 1468 C CA . THR A 1 187 ? 11.595 13.073 18.312 1.00 59.78 187 THR A CA 1
ATOM 1469 C C . THR A 1 187 ? 12.625 14.122 18.698 1.00 59.78 187 THR A C 1
ATOM 1471 O O . THR A 1 187 ? 12.953 14.256 19.874 1.00 59.78 187 THR A O 1
ATOM 1474 N N . SER A 1 188 ? 13.098 14.917 17.743 1.00 50.81 188 SER A N 1
ATOM 1475 C CA . SER A 1 188 ? 13.804 16.161 18.068 1.00 50.81 188 SER A CA 1
ATOM 1476 C C . SER A 1 188 ? 12.788 17.189 18.598 1.00 50.81 188 SER A C 1
ATOM 1478 O O . SER A 1 188 ? 11.682 17.255 18.035 1.00 50.81 188 SER A O 1
ATOM 1480 N N . PRO A 1 189 ? 13.110 17.998 19.628 1.00 38.66 189 PRO A N 1
ATOM 1481 C CA . PRO A 1 189 ? 12.243 19.094 20.054 1.00 38.66 189 PRO A CA 1
ATOM 1482 C C . PRO A 1 189 ? 11.981 20.020 18.856 1.00 38.66 189 PRO A C 1
ATOM 1484 O O . PRO A 1 189 ? 12.918 20.497 18.225 1.00 38.66 189 PRO A O 1
ATOM 1487 N N . GLY A 1 190 ? 10.707 20.191 18.484 1.00 42.50 190 GLY A N 1
ATOM 1488 C CA . GLY A 1 190 ? 10.277 20.958 17.302 1.00 42.50 190 GLY A CA 1
ATOM 1489 C C . GLY A 1 190 ? 9.916 20.133 16.054 1.00 42.50 190 GLY A C 1
ATOM 1490 O O . GLY A 1 190 ? 9.361 20.682 15.105 1.00 42.50 190 GLY A O 1
ATOM 1491 N N . SER A 1 191 ? 10.152 18.815 16.037 1.00 42.12 191 SER A N 1
ATOM 1492 C CA . SER A 1 191 ? 9.835 17.964 14.877 1.00 42.12 191 SER A CA 1
ATOM 1493 C C . SER A 1 191 ? 8.412 17.377 14.938 1.00 42.12 191 SER A C 1
ATOM 1495 O O . SER A 1 191 ? 8.125 16.435 15.678 1.00 42.12 191 SER A O 1
ATOM 1497 N N . SER A 1 192 ? 7.492 17.902 14.123 1.00 45.94 192 SER A N 1
ATOM 1498 C CA . SER A 1 192 ? 6.154 17.318 13.940 1.00 45.94 192 SER A CA 1
ATOM 1499 C C . SER A 1 192 ? 6.194 16.193 12.895 1.00 45.94 192 SER A C 1
ATOM 1501 O O . SER A 1 192 ? 5.908 16.384 11.719 1.00 45.94 192 SER A O 1
ATOM 1503 N N . THR A 1 193 ? 6.586 14.985 13.309 1.00 49.78 193 THR A N 1
ATOM 1504 C CA . THR A 1 193 ? 6.478 13.802 12.432 1.00 49.78 193 THR A CA 1
ATOM 1505 C C . THR A 1 193 ? 5.057 13.245 12.517 1.00 49.78 193 THR A C 1
ATOM 1507 O O . THR A 1 193 ? 4.603 12.871 13.601 1.00 49.78 193 THR A O 1
ATOM 1510 N N . ARG A 1 194 ? 4.346 13.204 11.384 1.00 54.62 194 ARG A N 1
ATOM 1511 C CA . ARG A 1 194 ? 2.993 12.638 11.272 1.00 54.62 194 ARG A CA 1
ATOM 1512 C C . ARG A 1 194 ? 3.056 11.114 11.426 1.00 54.62 194 ARG A C 1
ATOM 1514 O O . ARG A 1 194 ? 3.671 10.432 10.611 1.00 54.62 194 ARG A O 1
ATOM 1521 N N . ARG A 1 195 ? 2.434 10.584 12.482 1.00 50.16 195 ARG A N 1
ATOM 1522 C CA . ARG A 1 195 ? 2.427 9.153 12.829 1.00 50.16 195 ARG A CA 1
ATOM 1523 C C . ARG A 1 195 ? 0.998 8.634 12.919 1.00 50.16 195 ARG A C 1
ATOM 1525 O O . ARG A 1 195 ? 0.140 9.317 13.472 1.00 50.16 195 ARG A O 1
ATOM 1532 N N . SER A 1 196 ? 0.773 7.420 12.429 1.00 43.97 196 SER A N 1
ATOM 1533 C CA . SER A 1 196 ? -0.427 6.631 12.715 1.00 43.97 196 SER A CA 1
ATOM 1534 C C . SER A 1 196 ? -0.036 5.437 13.594 1.00 43.97 196 SER A C 1
ATOM 1536 O O . SER A 1 196 ? 0.935 4.745 13.296 1.00 43.97 196 SER A O 1
ATOM 1538 N N . SER A 1 197 ? -0.732 5.230 14.713 1.00 43.56 197 SER A N 1
ATOM 1539 C CA . SER A 1 197 ? -0.517 4.106 15.638 1.00 43.56 197 SER A CA 1
ATOM 1540 C C . SER A 1 197 ? -1.790 3.267 15.755 1.00 43.56 197 SER A C 1
ATOM 1542 O O . SER A 1 197 ? -2.882 3.829 15.811 1.00 43.56 197 SER A O 1
ATOM 1544 N N . GLY A 1 198 ? -1.656 1.939 15.829 1.00 34.53 198 GLY A N 1
ATOM 1545 C CA . GLY A 1 198 ? -2.748 1.050 16.251 1.00 34.53 198 GLY A CA 1
ATOM 1546 C C . GLY A 1 198 ? -3.041 1.173 17.761 1.00 34.53 198 GLY A C 1
ATOM 1547 O O . GLY A 1 198 ? -2.211 1.728 18.485 1.00 34.53 198 GLY A O 1
ATOM 1548 N N . PRO A 1 199 ? -4.192 0.684 18.261 1.00 36.66 199 PRO A N 1
ATOM 1549 C CA . PRO A 1 199 ? -4.585 0.861 19.658 1.00 36.66 199 PRO A CA 1
ATOM 1550 C C . PRO A 1 199 ? -3.772 -0.025 20.615 1.00 36.66 199 PRO A C 1
ATOM 1552 O O . PRO A 1 199 ? -3.619 -1.225 20.392 1.00 36.66 199 PRO A O 1
ATOM 1555 N N . THR A 1 200 ? -3.316 0.566 21.720 1.00 36.09 200 THR A N 1
ATOM 1556 C CA . THR A 1 200 ? -2.872 -0.126 22.940 1.00 36.09 200 THR A CA 1
ATOM 1557 C C . THR A 1 200 ? -3.838 0.236 24.070 1.00 36.09 200 THR A C 1
ATOM 1559 O O . THR A 1 200 ? -4.070 1.423 24.306 1.00 36.09 200 THR A O 1
ATOM 1562 N N . GLY A 1 201 ? -4.413 -0.773 24.733 1.00 29.66 201 GLY A N 1
ATOM 1563 C CA . GLY A 1 201 ? -5.363 -0.618 25.844 1.00 29.66 201 GLY A CA 1
ATOM 1564 C C . GLY A 1 201 ? -4.755 -0.007 27.123 1.00 29.66 201 GLY A C 1
ATOM 1565 O O . GLY A 1 201 ? -3.543 0.207 27.184 1.00 29.66 201 GLY A O 1
ATOM 1566 N N . PRO A 1 202 ? -5.586 0.313 28.136 1.00 32.53 202 PRO A N 1
ATOM 1567 C CA . PRO A 1 202 ? -5.244 1.283 29.171 1.00 32.53 202 PRO A CA 1
ATOM 1568 C C . PRO A 1 202 ? -4.715 0.625 30.452 1.00 32.53 202 PRO A C 1
ATOM 1570 O O . PRO A 1 202 ? -5.362 -0.265 30.999 1.00 32.53 202 PRO A O 1
ATOM 1573 N N . ASP A 1 203 ? -3.615 1.142 31.001 1.00 29.28 203 ASP A N 1
ATOM 1574 C CA . ASP A 1 203 ? -3.204 0.823 32.371 1.00 29.28 203 ASP A CA 1
ATOM 1575 C C . ASP A 1 203 ? -3.801 1.824 33.370 1.00 29.28 203 ASP A C 1
ATOM 1577 O O . ASP A 1 203 ? -3.535 3.030 33.342 1.00 29.28 203 ASP A O 1
ATOM 1581 N N . ARG A 1 204 ? -4.616 1.289 34.284 1.00 28.00 204 ARG A N 1
ATOM 1582 C CA . ARG A 1 204 ? -4.941 1.879 35.586 1.00 28.00 204 ARG A CA 1
ATOM 1583 C C . ARG A 1 204 ? -4.059 1.208 36.638 1.00 28.00 204 ARG A C 1
ATOM 1585 O O . ARG A 1 204 ? -4.211 0.013 36.859 1.00 28.00 204 ARG A O 1
ATOM 1592 N N . ALA A 1 205 ? -3.283 1.986 37.389 1.00 27.69 205 ALA A N 1
ATOM 1593 C CA . ALA A 1 205 ? -2.903 1.632 38.757 1.00 27.69 205 ALA A CA 1
ATOM 1594 C C . ALA A 1 205 ? -2.592 2.892 39.581 1.00 27.69 205 ALA A C 1
ATOM 1596 O O . ALA A 1 205 ? -1.647 3.630 39.317 1.00 27.69 205 ALA A O 1
ATOM 1597 N N . SER A 1 206 ? -3.428 3.129 40.586 1.00 24.66 206 SER A N 1
ATOM 1598 C CA . SER A 1 206 ? -3.203 4.008 41.734 1.00 24.66 206 SER A CA 1
ATOM 1599 C C . SER A 1 206 ? -2.589 3.193 42.878 1.00 24.66 206 SER A C 1
ATOM 1601 O O . SER A 1 206 ? -3.100 2.110 43.153 1.00 24.66 206 SER A O 1
ATOM 1603 N N . GLY A 1 207 ? -1.593 3.716 43.604 1.00 22.16 207 GLY A N 1
ATOM 1604 C CA . GLY A 1 207 ? -1.192 3.140 44.899 1.00 22.16 207 GLY A CA 1
ATOM 1605 C C . GLY A 1 207 ? 0.239 3.449 45.341 1.00 22.16 207 GLY A C 1
ATOM 1606 O O . GLY A 1 207 ? 1.197 2.965 44.761 1.00 22.16 207 GLY A O 1
ATOM 1607 N N . THR A 1 208 ? 0.351 4.264 46.383 1.00 23.58 208 THR A N 1
ATOM 1608 C CA . THR A 1 208 ? 1.533 4.796 47.086 1.00 23.58 208 THR A CA 1
ATOM 1609 C C . THR A 1 208 ? 2.370 3.779 47.877 1.00 23.58 208 THR A C 1
ATOM 1611 O O . THR A 1 208 ? 1.779 2.984 48.595 1.00 23.58 208 THR A O 1
ATOM 1614 N N . SER A 1 209 ? 3.705 3.957 47.905 1.00 23.95 209 SER A N 1
ATOM 1615 C CA . SER A 1 209 ? 4.546 4.106 49.128 1.00 23.95 209 SER A CA 1
ATOM 1616 C C . SER A 1 209 ? 6.052 4.169 48.774 1.00 23.95 209 SER A C 1
ATOM 1618 O O . SER A 1 209 ? 6.581 3.220 48.206 1.00 23.95 209 SER A O 1
ATOM 1620 N N . GLY A 1 210 ? 6.734 5.288 49.077 1.00 20.91 210 GLY A N 1
ATOM 1621 C CA . GLY A 1 210 ? 8.195 5.476 48.901 1.00 20.91 210 GLY A CA 1
ATOM 1622 C C . GLY A 1 210 ? 9.028 4.954 50.091 1.00 20.91 210 GLY A C 1
ATOM 1623 O O . GLY A 1 210 ? 8.504 4.139 50.845 1.00 20.91 210 GLY A O 1
ATOM 1624 N N . PRO A 1 211 ? 10.251 5.469 50.370 1.00 27.41 211 PRO A N 1
ATOM 1625 C CA . PRO A 1 211 ? 11.162 6.261 49.529 1.00 27.41 211 PRO A CA 1
ATOM 1626 C C . PRO A 1 211 ? 12.622 5.726 49.521 1.00 27.41 211 PRO A C 1
ATOM 1628 O O . PRO A 1 211 ? 13.094 5.181 50.511 1.00 27.41 211 PRO A O 1
ATOM 1631 N N . ILE A 1 212 ? 13.400 6.017 48.470 1.00 22.78 212 ILE A N 1
ATOM 1632 C CA . ILE A 1 212 ? 14.838 6.329 48.610 1.00 22.78 212 ILE A CA 1
ATOM 1633 C C . ILE A 1 212 ? 15.111 7.572 47.765 1.00 22.78 212 ILE A C 1
ATOM 1635 O O . ILE A 1 212 ? 14.905 7.598 46.555 1.00 22.78 212 ILE A O 1
ATOM 1639 N N . SER A 1 213 ? 15.513 8.628 48.463 1.00 21.81 213 SER A N 1
ATOM 1640 C CA . SER A 1 213 ? 15.892 9.932 47.937 1.00 21.81 213 SER A CA 1
ATOM 1641 C C . SER A 1 213 ? 17.403 9.970 47.748 1.00 21.81 213 SER A C 1
ATOM 1643 O O . SER A 1 213 ? 18.110 9.732 48.722 1.00 21.81 213 SER A O 1
ATOM 1645 N N . THR A 1 214 ? 17.865 10.468 46.603 1.00 21.58 214 THR A N 1
ATOM 1646 C CA . THR A 1 214 ? 18.922 11.491 46.558 1.00 21.58 214 THR A CA 1
ATOM 1647 C C . THR A 1 214 ? 18.727 12.402 45.339 1.00 21.58 214 THR A C 1
ATOM 1649 O O . THR A 1 214 ? 18.972 12.018 44.205 1.00 21.58 214 THR A O 1
ATOM 1652 N N . ARG A 1 215 ? 18.234 13.616 45.634 1.00 20.92 215 ARG A N 1
ATOM 1653 C CA . ARG A 1 215 ? 18.603 14.948 45.093 1.00 20.92 215 ARG A CA 1
ATOM 1654 C C . ARG A 1 215 ? 19.032 15.006 43.612 1.00 20.92 215 ARG A C 1
ATOM 1656 O O . ARG A 1 215 ? 20.085 14.503 43.258 1.00 20.92 215 ARG A O 1
ATOM 1663 N N . SER A 1 216 ? 18.335 15.749 42.753 1.00 23.14 216 SER A N 1
ATOM 1664 C CA . SER A 1 216 ? 18.308 17.220 42.799 1.00 23.14 216 SER A CA 1
ATOM 1665 C C . SER A 1 216 ? 17.066 17.833 42.120 1.00 23.14 216 SER A C 1
ATOM 1667 O O . SER A 1 216 ? 16.558 17.349 41.116 1.00 23.14 216 SER A O 1
ATOM 1669 N N . GLY A 1 217 ? 16.594 18.944 42.679 1.00 20.83 217 GLY A N 1
ATOM 1670 C CA . GLY A 1 217 ? 15.619 19.892 42.123 1.00 20.83 217 GLY A CA 1
ATOM 1671 C C . GLY A 1 217 ? 15.642 21.154 43.004 1.00 20.83 217 GLY A C 1
ATOM 1672 O O . GLY A 1 217 ? 16.470 21.197 43.920 1.00 20.83 217 GLY A O 1
ATOM 1673 N N . PRO A 1 218 ? 14.711 22.120 42.871 1.00 31.50 218 PRO A N 1
ATOM 1674 C CA . PRO A 1 218 ? 13.794 22.405 41.755 1.00 31.50 218 PRO A CA 1
ATOM 1675 C C . PRO A 1 218 ? 13.709 23.922 41.411 1.00 31.50 218 PRO A C 1
ATOM 1677 O O . PRO A 1 218 ? 14.158 24.752 42.190 1.00 31.50 218 PRO A O 1
ATOM 1680 N N . SER A 1 219 ? 13.041 24.306 40.309 1.00 21.97 219 SER A N 1
ATOM 1681 C CA . SER A 1 219 ? 11.935 25.292 40.380 1.00 21.97 219 SER A CA 1
ATOM 1682 C C . SER A 1 219 ? 11.140 25.442 39.064 1.00 21.97 219 SER A C 1
ATOM 1684 O O . SER A 1 219 ? 11.632 25.957 38.069 1.00 21.97 219 SER A O 1
ATOM 1686 N N . VAL A 1 220 ? 9.886 24.978 39.123 1.00 21.81 220 VAL A N 1
ATOM 1687 C CA . VAL A 1 220 ? 8.626 25.623 38.690 1.00 21.81 220 VAL A CA 1
ATOM 1688 C C . VAL A 1 220 ? 8.516 26.257 37.285 1.00 21.81 220 VAL A C 1
ATOM 1690 O O . VAL A 1 220 ? 8.907 27.400 37.079 1.00 21.81 220 VAL A O 1
ATOM 1693 N N . TYR A 1 221 ? 7.696 25.639 36.414 1.00 22.62 221 TYR A N 1
ATOM 1694 C CA . TYR A 1 221 ? 6.614 26.385 35.747 1.00 22.62 221 TYR A CA 1
ATOM 1695 C C . TYR A 1 221 ? 5.343 25.551 35.464 1.00 22.62 221 TYR A C 1
ATOM 1697 O O . TYR A 1 221 ? 5.385 24.367 35.146 1.00 22.62 221 TYR A O 1
ATOM 1705 N N . ARG A 1 222 ? 4.211 26.237 35.660 1.00 20.56 222 ARG A N 1
ATOM 1706 C CA . ARG A 1 222 ? 2.780 25.865 35.721 1.00 20.56 222 ARG A CA 1
ATOM 1707 C C . ARG A 1 222 ? 2.220 24.936 34.621 1.00 20.56 222 ARG A C 1
ATOM 1709 O O . ARG A 1 222 ? 2.544 25.119 33.452 1.00 20.56 222 ARG A O 1
ATOM 1716 N N . PRO A 1 223 ? 1.204 24.098 34.932 1.00 22.59 223 PRO A N 1
ATOM 1717 C CA . PRO A 1 223 ? 0.391 23.447 33.909 1.00 22.59 223 PRO A CA 1
ATOM 1718 C C . PRO A 1 223 ? -0.573 24.455 33.262 1.00 22.59 223 PRO A C 1
ATOM 1720 O O . PRO A 1 223 ? -1.434 25.037 33.930 1.00 22.59 223 PRO A O 1
ATOM 1723 N N . MET A 1 224 ? -0.475 24.638 31.944 1.00 21.30 224 MET A N 1
ATOM 1724 C CA . MET A 1 224 ? -1.514 25.312 31.165 1.00 21.30 224 MET A CA 1
ATOM 1725 C C . MET A 1 224 ? -2.736 24.388 31.071 1.00 21.30 224 MET A C 1
ATOM 1727 O O . MET A 1 224 ? -2.822 23.502 30.225 1.00 21.30 224 MET A O 1
ATOM 1731 N N . ARG A 1 225 ? -3.722 24.609 31.945 1.00 27.89 225 ARG A N 1
ATOM 1732 C CA . ARG A 1 225 ? -5.100 24.184 31.685 1.00 27.89 225 ARG A CA 1
ATOM 1733 C C . ARG A 1 225 ? -5.629 25.026 30.526 1.00 27.89 225 ARG A C 1
ATOM 1735 O O . ARG A 1 225 ? -5.991 26.181 30.725 1.00 27.89 225 ARG A O 1
ATOM 1742 N N . ARG A 1 226 ? -5.717 24.457 29.328 1.00 22.50 226 ARG A N 1
ATOM 1743 C CA . ARG A 1 226 ? -6.671 24.920 28.315 1.00 22.50 226 ARG A CA 1
ATOM 1744 C C . ARG A 1 226 ? -7.393 23.710 27.750 1.00 22.50 226 ARG A C 1
ATOM 1746 O O . ARG A 1 226 ? -6.826 22.914 27.013 1.00 22.50 226 ARG A O 1
ATOM 1753 N N . ALA A 1 227 ? -8.659 23.586 28.133 1.00 25.56 227 ALA A N 1
ATOM 1754 C CA . ALA A 1 227 ? -9.619 22.795 27.391 1.00 25.56 227 ALA A CA 1
ATOM 1755 C C . ALA A 1 227 ? -9.656 23.347 25.959 1.00 25.56 227 ALA A C 1
ATOM 1757 O O . ALA A 1 227 ? -9.964 24.523 25.758 1.00 25.56 227 ALA A O 1
ATOM 1758 N N . ALA A 1 228 ? -9.315 22.526 24.969 1.00 24.30 228 ALA A N 1
ATOM 1759 C CA . ALA A 1 228 ? -9.630 22.843 23.587 1.00 24.30 228 ALA A CA 1
ATOM 1760 C C . ALA A 1 228 ? -11.160 22.793 23.452 1.00 24.30 228 ALA A C 1
ATOM 1762 O O . ALA A 1 228 ? -11.764 21.722 23.452 1.00 24.30 228 ALA A O 1
ATOM 1763 N N . SER A 1 229 ? -11.807 23.957 23.422 1.00 23.19 229 SER A N 1
ATOM 1764 C CA . SER A 1 229 ? -13.229 24.061 23.111 1.00 23.19 229 SER A CA 1
ATOM 1765 C C . SER A 1 229 ? -13.413 23.878 21.604 1.00 23.19 229 SER A C 1
ATOM 1767 O O . SER A 1 229 ? -12.993 24.731 20.820 1.00 23.19 229 SER A O 1
ATOM 1769 N N . TRP A 1 230 ? -14.055 22.789 21.195 1.00 26.16 230 TRP A N 1
ATOM 1770 C CA . TRP A 1 230 ? -14.432 22.535 19.805 1.00 26.16 230 TRP A CA 1
ATOM 1771 C C . TRP A 1 230 ? -15.802 23.170 19.539 1.00 26.16 230 TRP A C 1
ATOM 1773 O O . TRP A 1 230 ? -16.797 22.780 20.149 1.00 26.16 230 TRP A O 1
ATOM 1783 N N . ARG A 1 231 ? -15.883 24.169 18.650 1.00 23.92 231 ARG A N 1
ATOM 1784 C CA . ARG A 1 231 ? -17.178 24.684 18.170 1.00 23.92 231 ARG A CA 1
ATOM 1785 C C . ARG A 1 231 ? -17.598 23.912 16.925 1.00 23.92 231 ARG A C 1
ATOM 1787 O O . ARG A 1 231 ? -16.879 23.899 15.934 1.00 23.92 231 ARG A O 1
ATOM 1794 N N . ARG A 1 232 ? -18.800 23.332 16.970 1.00 25.47 232 ARG A N 1
ATOM 1795 C CA . ARG A 1 232 ? -19.511 22.829 15.790 1.00 25.47 232 ARG A CA 1
ATOM 1796 C C . ARG A 1 232 ? -19.932 24.017 14.928 1.00 25.47 232 ARG A C 1
ATOM 1798 O O . ARG A 1 232 ? -20.724 24.840 15.381 1.00 25.47 232 ARG A O 1
ATOM 1805 N N . THR A 1 233 ? -19.469 24.084 13.690 1.00 26.88 233 THR A N 1
ATOM 1806 C CA . THR A 1 233 ? -20.078 24.939 12.662 1.00 26.88 233 THR A CA 1
ATOM 1807 C C . THR A 1 233 ? -20.748 24.048 11.630 1.00 26.88 233 THR A C 1
ATOM 1809 O O . THR A 1 233 ? -20.086 23.234 10.994 1.00 26.88 233 THR A O 1
ATOM 1812 N N . ARG A 1 234 ? -22.074 24.173 11.504 1.00 27.77 234 ARG A N 1
ATOM 1813 C CA . ARG A 1 234 ? -22.872 23.523 10.457 1.00 27.77 234 ARG A CA 1
ATOM 1814 C C . ARG A 1 234 ? -22.807 24.368 9.183 1.00 27.77 234 ARG A C 1
ATOM 1816 O O . ARG A 1 234 ? -22.948 25.583 9.279 1.00 27.77 234 ARG A O 1
ATOM 1823 N N . SER A 1 235 ? -22.731 23.741 8.011 1.00 29.45 235 SER A N 1
ATOM 1824 C CA . SER A 1 235 ? -23.230 24.359 6.777 1.00 29.45 235 SER A CA 1
ATOM 1825 C C . SER A 1 235 ? -23.944 23.338 5.887 1.00 29.45 235 SER A C 1
ATOM 1827 O O . SER A 1 235 ? -23.371 22.300 5.582 1.00 29.45 235 SER A O 1
ATOM 1829 N N . ALA A 1 236 ? -25.177 23.711 5.527 1.00 27.28 236 ALA A N 1
ATOM 1830 C CA . ALA A 1 236 ? -26.079 23.293 4.445 1.00 27.28 236 ALA A CA 1
ATOM 1831 C C . ALA A 1 236 ? -26.263 21.797 4.091 1.00 27.28 236 ALA A C 1
ATOM 1833 O O . ALA A 1 236 ? -25.337 21.061 3.779 1.00 27.28 236 ALA A O 1
ATOM 1834 N N . SER A 1 237 ? -27.536 21.399 4.103 1.00 27.22 237 SER A N 1
ATOM 1835 C CA . SER A 1 237 ? -28.120 20.073 3.875 1.00 27.22 237 SER A CA 1
ATOM 1836 C C . SER A 1 237 ? -28.322 19.705 2.399 1.00 27.22 237 SER A C 1
ATOM 1838 O O . SER A 1 237 ? -28.718 20.558 1.610 1.00 27.22 237 SER A O 1
ATOM 1840 N N . SER A 1 238 ? -28.211 18.408 2.087 1.00 26.53 238 SER A N 1
ATOM 1841 C CA . SER A 1 238 ? -28.863 17.739 0.946 1.00 26.53 238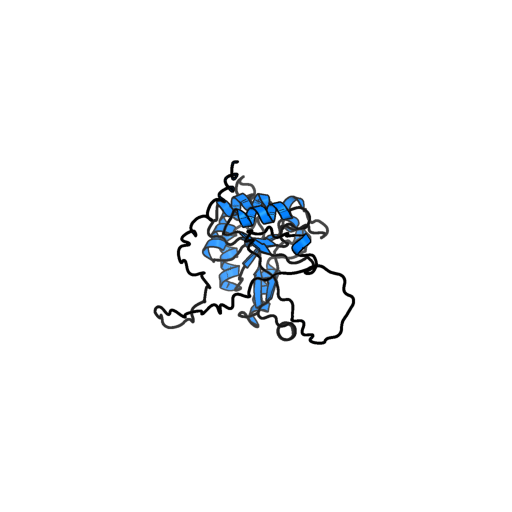 SER A CA 1
ATOM 1842 C C . SER A 1 238 ? -29.537 16.445 1.455 1.00 26.53 238 SER A C 1
ATOM 1844 O O . SER A 1 238 ? -29.038 15.872 2.431 1.00 26.53 238 SER A O 1
ATOM 1846 N N . PRO A 1 239 ? -30.692 16.010 0.912 1.00 32.66 239 PRO A N 1
ATOM 1847 C CA . PRO A 1 239 ? -31.493 14.942 1.501 1.00 32.66 239 PRO A CA 1
ATOM 1848 C C . PRO A 1 239 ? -30.976 13.560 1.064 1.00 32.66 239 PRO A C 1
ATOM 1850 O O . PRO A 1 239 ? -30.795 13.317 -0.121 1.00 32.66 239 PRO A O 1
ATOM 1853 N N . ALA A 1 240 ? -30.796 12.664 2.042 1.00 36.81 240 ALA A N 1
ATOM 1854 C CA . ALA A 1 240 ? -30.229 11.306 1.961 1.00 36.81 240 ALA A CA 1
ATOM 1855 C C . ALA A 1 240 ? -28.683 11.228 1.923 1.00 36.81 240 ALA A C 1
ATOM 1857 O O . ALA A 1 240 ? -28.046 11.341 0.885 1.00 36.81 240 ALA A O 1
ATOM 1858 N N . GLY A 1 241 ? -28.086 10.976 3.095 1.00 28.98 241 GLY A N 1
ATOM 1859 C CA . GLY A 1 241 ? -26.650 10.726 3.273 1.00 28.98 241 GLY A CA 1
ATOM 1860 C C . GLY A 1 241 ? -26.074 11.538 4.432 1.00 28.98 241 GLY A C 1
ATOM 1861 O O . GLY A 1 241 ? -26.000 12.763 4.372 1.00 28.98 241 GLY A O 1
ATOM 1862 N N . ARG A 1 242 ? -25.697 10.878 5.535 1.00 32.47 242 ARG A N 1
ATOM 1863 C CA . ARG A 1 242 ? -25.033 11.553 6.665 1.00 32.47 242 ARG A CA 1
ATOM 1864 C C . ARG A 1 242 ? -23.615 11.970 6.229 1.00 32.47 242 ARG A C 1
ATOM 1866 O O . ARG A 1 242 ? -22.939 11.166 5.592 1.00 32.47 242 ARG A O 1
ATOM 1873 N N . PRO A 1 243 ? -23.148 13.188 6.555 1.00 23.66 243 PRO A N 1
ATOM 1874 C CA . PRO A 1 243 ? -21.852 13.677 6.093 1.00 23.66 243 PRO A CA 1
ATOM 1875 C C . PRO A 1 243 ? -20.691 12.931 6.762 1.00 23.66 243 PRO A C 1
ATOM 1877 O O . PRO A 1 243 ? -20.702 12.705 7.972 1.00 23.66 243 PRO A O 1
ATOM 1880 N N . ILE A 1 244 ? -19.674 12.595 5.968 1.00 25.86 244 ILE A N 1
ATOM 1881 C CA . ILE A 1 244 ? -18.370 12.122 6.443 1.00 25.86 244 ILE A CA 1
ATOM 1882 C C . ILE A 1 244 ? -17.641 13.313 7.079 1.00 25.86 244 ILE A C 1
ATOM 1884 O O . ILE A 1 244 ? -17.385 14.325 6.426 1.00 25.86 244 ILE A O 1
ATOM 1888 N N . GLU A 1 245 ? -17.324 13.202 8.367 1.00 26.08 245 GLU A N 1
ATOM 1889 C CA . GLU A 1 245 ? -16.652 14.245 9.141 1.00 26.08 245 GLU A CA 1
ATOM 1890 C C . GLU A 1 245 ? -15.130 14.128 8.949 1.00 26.08 245 GLU A C 1
ATOM 1892 O O . GLU A 1 245 ? -14.474 13.257 9.517 1.00 26.08 245 GLU A O 1
ATOM 1897 N N . ILE A 1 246 ? -14.558 14.998 8.113 1.00 26.48 246 ILE A N 1
ATOM 1898 C CA . ILE A 1 246 ? -13.103 15.147 7.982 1.00 26.48 246 ILE A CA 1
ATOM 1899 C C . ILE A 1 246 ? -12.662 16.239 8.959 1.00 26.48 246 ILE A C 1
ATOM 1901 O O . ILE A 1 246 ? -12.942 17.422 8.752 1.00 26.48 246 ILE A O 1
ATOM 1905 N N . LEU A 1 247 ? -11.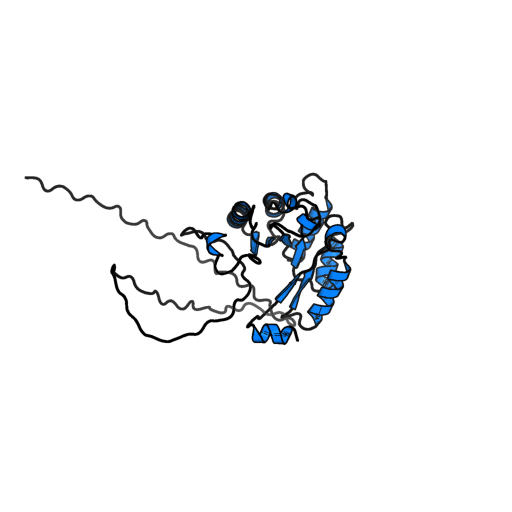955 15.852 10.022 1.00 24.81 247 LEU A N 1
ATOM 1906 C CA . LEU A 1 247 ? -11.343 16.786 10.968 1.00 24.81 247 LEU A CA 1
ATOM 1907 C C . LEU A 1 247 ? -10.242 17.590 10.259 1.00 24.81 247 LEU A C 1
ATOM 1909 O O . LEU A 1 247 ? -9.125 17.115 10.068 1.00 24.81 247 LEU A O 1
ATOM 1913 N N . ARG A 1 248 ? -10.557 18.829 9.863 1.00 25.27 248 ARG A N 1
ATOM 1914 C CA . ARG A 1 248 ? -9.568 19.805 9.388 1.00 25.27 248 ARG A CA 1
ATOM 1915 C C . ARG A 1 248 ? -9.102 20.678 10.559 1.00 25.27 248 ARG A C 1
ATOM 1917 O O . ARG A 1 248 ? -9.952 21.241 11.251 1.00 25.27 248 ARG A O 1
ATOM 1924 N N . PRO A 1 249 ? -7.790 20.866 10.779 1.00 25.50 249 PRO A N 1
ATOM 1925 C CA . PRO A 1 249 ? -7.320 21.878 11.717 1.00 25.50 249 PRO A CA 1
ATOM 1926 C C . PRO A 1 249 ? -7.734 23.269 11.215 1.00 25.50 249 PRO A C 1
ATOM 1928 O O . PRO A 1 249 ? -7.570 23.597 10.037 1.00 25.50 249 PRO A O 1
ATOM 1931 N N . SER A 1 250 ? -8.297 24.097 12.100 1.00 31.97 250 SER A N 1
ATOM 1932 C CA . SER A 1 250 ? -8.675 25.468 11.756 1.00 31.97 250 SER A CA 1
ATOM 1933 C C . SER A 1 250 ? -7.425 26.273 11.401 1.00 31.97 250 SER A C 1
ATOM 1935 O O . SER A 1 250 ? -6.559 26.468 12.256 1.00 31.97 250 SER A O 1
ATOM 1937 N N . ARG A 1 251 ? -7.339 26.790 10.172 1.00 36.22 251 ARG A N 1
ATOM 1938 C CA . ARG A 1 251 ? -6.357 27.824 9.825 1.00 36.22 251 ARG A CA 1
ATOM 1939 C C . ARG A 1 251 ? -6.741 29.116 10.550 1.00 36.22 251 ARG A C 1
ATOM 1941 O O . ARG A 1 251 ? -7.555 29.887 10.054 1.00 36.22 251 ARG A O 1
ATOM 1948 N N . ARG A 1 252 ? -6.167 29.360 11.726 1.00 31.92 252 ARG A N 1
ATOM 1949 C CA . ARG A 1 252 ? -5.903 30.732 12.174 1.00 31.92 252 ARG A CA 1
ATOM 1950 C C . ARG A 1 252 ? -4.430 30.996 11.920 1.00 31.92 252 ARG A C 1
ATOM 1952 O O . ARG A 1 252 ? -3.598 30.167 12.272 1.00 31.92 252 ARG A O 1
ATOM 1959 N N . GLY A 1 253 ? -4.153 32.098 11.226 1.00 31.61 253 GLY A N 1
ATOM 1960 C CA . GLY A 1 253 ? -2.800 32.532 10.914 1.00 31.61 253 GLY A CA 1
ATOM 1961 C C . GLY A 1 253 ? -1.963 32.594 12.184 1.00 31.61 253 GLY A C 1
ATOM 1962 O O . GLY A 1 253 ? -2.397 33.143 13.194 1.00 31.61 253 GLY A O 1
ATOM 1963 N N . VAL A 1 254 ? -0.785 31.988 12.120 1.00 32.41 254 VAL A N 1
ATOM 1964 C CA . VAL A 1 254 ? 0.262 32.180 13.113 1.00 32.41 254 VAL A CA 1
ATOM 1965 C C . VAL A 1 254 ? 0.846 33.558 12.825 1.00 32.41 254 VAL A C 1
ATOM 1967 O O . VAL A 1 254 ? 1.583 33.726 11.859 1.00 32.41 254 VAL A O 1
ATOM 1970 N N . THR A 1 255 ? 0.469 34.566 13.605 1.00 29.92 255 THR A N 1
ATOM 1971 C CA . THR A 1 255 ? 1.338 35.733 13.777 1.00 29.92 255 THR A CA 1
ATOM 1972 C C . THR A 1 255 ? 2.513 35.271 14.640 1.00 29.92 255 THR A C 1
ATOM 1974 O O . THR A 1 255 ? 2.248 34.717 15.709 1.00 29.92 255 THR A O 1
ATOM 1977 N N . PRO A 1 256 ? 3.773 35.414 14.194 1.00 33.47 256 PRO A N 1
ATOM 1978 C CA . PRO A 1 256 ? 4.912 35.095 15.041 1.00 33.47 256 PRO A CA 1
ATOM 1979 C C . PRO A 1 256 ? 4.916 36.018 16.263 1.00 33.47 256 PRO A C 1
ATOM 1981 O O . PRO A 1 256 ? 4.598 37.203 16.142 1.00 33.47 256 PRO A O 1
ATOM 1984 N N . ASP A 1 257 ? 5.264 35.465 17.423 1.00 34.22 257 ASP A N 1
ATOM 1985 C CA . ASP A 1 257 ? 5.540 36.264 18.614 1.00 34.22 257 ASP A CA 1
ATOM 1986 C C . ASP A 1 257 ? 6.720 37.218 18.335 1.00 34.22 257 ASP A C 1
ATOM 1988 O O . ASP A 1 257 ? 7.615 36.877 17.549 1.00 34.22 257 ASP A O 1
ATOM 1992 N N . PRO A 1 258 ? 6.736 38.426 18.928 1.00 36.78 258 PRO A N 1
ATOM 1993 C CA . PRO A 1 258 ? 7.890 39.307 18.824 1.00 36.78 258 PRO A CA 1
ATOM 1994 C C . PRO A 1 258 ? 9.130 38.621 19.424 1.00 36.78 258 PRO A C 1
ATOM 1996 O O . PRO A 1 258 ? 8.996 37.865 20.388 1.00 36.78 258 PRO A O 1
ATOM 1999 N N . PRO A 1 259 ? 10.330 38.863 18.867 1.00 43.62 259 PRO A N 1
ATOM 2000 C CA . PRO A 1 259 ? 11.553 38.253 19.371 1.00 43.62 259 PRO A CA 1
ATOM 2001 C C . PRO A 1 259 ? 11.815 38.663 20.823 1.00 43.62 259 PRO A C 1
ATOM 2003 O O . PRO A 1 259 ? 11.543 39.801 21.217 1.00 43.62 259 PRO A O 1
ATOM 2006 N N . ASP A 1 260 ? 12.367 37.726 21.596 1.00 41.00 260 ASP A N 1
ATOM 2007 C CA . ASP A 1 260 ? 12.800 37.964 22.970 1.00 41.00 260 ASP A CA 1
ATOM 2008 C C . ASP A 1 260 ? 13.776 39.156 23.039 1.00 41.00 260 ASP A C 1
ATOM 2010 O O . ASP A 1 260 ? 14.603 39.338 22.136 1.00 41.00 260 ASP A O 1
ATOM 2014 N N . PRO A 1 261 ? 13.710 39.986 24.097 1.00 40.69 261 PRO A N 1
ATOM 2015 C CA . PRO A 1 261 ? 14.624 41.107 24.253 1.00 40.69 261 PRO A CA 1
ATOM 2016 C C . PRO A 1 261 ? 16.073 40.613 24.362 1.00 40.69 261 PRO A C 1
ATOM 2018 O O . PRO A 1 261 ? 16.390 39.717 25.144 1.00 40.69 261 PRO A O 1
ATOM 2021 N N . VAL A 1 262 ? 16.954 41.235 23.574 1.00 43.31 262 VAL A N 1
ATOM 2022 C CA . VAL A 1 262 ? 18.401 40.992 23.592 1.00 43.31 262 VAL A CA 1
ATOM 2023 C C . VAL A 1 262 ? 18.942 41.280 25.001 1.00 43.31 262 VAL A C 1
ATOM 2025 O O . VAL A 1 262 ? 18.669 42.362 25.528 1.00 43.31 262 VAL A O 1
ATOM 2028 N N . PRO A 1 263 ? 19.710 40.365 25.625 1.00 40.38 263 PRO A N 1
ATOM 2029 C CA . PRO A 1 263 ? 20.333 40.626 26.916 1.00 40.38 263 PRO A CA 1
ATOM 2030 C C . PRO A 1 263 ? 21.288 41.818 26.806 1.00 40.38 263 PRO A C 1
ATOM 2032 O O . PRO A 1 263 ? 22.240 41.792 26.030 1.00 40.38 263 PRO A O 1
ATOM 2035 N N . THR A 1 264 ? 21.030 42.875 27.570 1.00 47.38 264 THR A N 1
ATOM 2036 C CA . THR A 1 264 ? 21.978 43.976 27.747 1.00 47.38 264 THR A CA 1
ATOM 2037 C C . THR A 1 264 ? 23.032 43.550 28.762 1.00 47.38 264 THR A C 1
ATOM 2039 O O . THR A 1 264 ? 22.687 43.286 29.918 1.00 47.38 264 THR A O 1
ATOM 2042 N N . ASP A 1 265 ? 24.296 43.493 28.349 1.00 47.56 265 ASP A N 1
ATOM 2043 C CA . ASP A 1 265 ? 25.415 43.283 29.267 1.00 47.56 265 ASP A CA 1
ATOM 2044 C C . ASP A 1 265 ? 25.452 44.393 30.336 1.00 47.56 265 ASP A C 1
ATOM 2046 O O . ASP A 1 265 ? 25.228 45.568 30.021 1.00 47.56 265 ASP A O 1
ATOM 2050 N N . PRO A 1 266 ? 25.728 44.065 31.611 1.00 48.75 266 PRO A N 1
ATOM 2051 C CA . PRO A 1 266 ? 25.851 45.070 32.653 1.00 48.75 266 PRO A CA 1
ATOM 2052 C C . PRO A 1 266 ? 27.081 45.954 32.404 1.00 48.75 266 PRO A C 1
ATOM 2054 O O . PRO A 1 266 ? 28.211 45.478 32.310 1.00 48.75 266 PRO A O 1
ATOM 2057 N N . VAL A 1 267 ? 26.843 47.265 32.334 1.00 52.69 267 VAL A N 1
ATOM 2058 C CA . VAL A 1 267 ? 27.874 48.310 32.294 1.00 52.69 267 VAL A CA 1
ATOM 2059 C C . VAL A 1 267 ? 28.789 48.167 33.523 1.00 52.69 267 VAL A C 1
ATOM 2061 O O . VAL A 1 267 ? 28.276 48.109 34.645 1.00 52.69 267 VAL A O 1
ATOM 2064 N N . PRO A 1 268 ? 30.126 48.130 33.374 1.00 52.53 268 PRO A N 1
ATOM 2065 C CA . PRO A 1 268 ? 31.024 48.116 34.521 1.00 52.53 268 PRO A CA 1
ATOM 2066 C C . PRO A 1 268 ? 30.948 49.462 35.250 1.00 52.53 268 PRO A C 1
ATOM 2068 O O . PRO A 1 268 ? 31.209 50.511 34.662 1.00 52.53 268 PRO A O 1
ATOM 2071 N N . ASN A 1 269 ? 30.617 49.438 36.542 1.00 44.09 269 ASN A N 1
ATOM 2072 C CA . ASN A 1 269 ? 30.749 50.606 37.409 1.00 44.09 269 ASN A CA 1
ATOM 2073 C C . ASN A 1 269 ? 32.236 50.958 37.548 1.00 44.09 269 ASN A C 1
ATOM 2075 O O . ASN A 1 269 ? 32.987 50.250 38.221 1.00 44.09 269 ASN A O 1
ATOM 2079 N N . GLY A 1 270 ? 32.648 52.049 36.904 1.00 47.84 270 GLY A N 1
ATOM 2080 C CA . GLY A 1 270 ? 33.964 52.647 37.091 1.00 47.84 270 GLY A CA 1
ATOM 2081 C C . GLY A 1 270 ? 34.125 53.248 38.490 1.00 47.84 270 GLY A C 1
ATOM 2082 O O . GLY A 1 270 ? 33.208 53.874 39.028 1.00 47.84 270 GLY A O 1
ATOM 2083 N N . ARG A 1 271 ? 35.315 53.055 39.054 1.00 40.38 271 ARG A N 1
ATOM 2084 C CA . ARG A 1 271 ? 36.000 54.044 39.888 1.00 40.38 271 ARG A CA 1
ATOM 2085 C C . ARG A 1 271 ? 37.173 54.577 39.085 1.00 40.38 271 ARG A C 1
ATOM 2087 O O . ARG A 1 271 ? 37.755 53.759 38.339 1.00 40.38 271 ARG A O 1
#

Sequence (271 aa):
AFLDYLDRAGVDRAALINYVAPEVIGYTEKANDFVGEYCRADPERLLAVGGLRPDHPDPAREVARLADDLGVRAVKLHPPHQRFRPNAYVDGELPGLRDLYAACARHALPVIFHTGTSVFPGARNRYADPLAIEDVAIDFPELTIVLAHGGRPIWMETAVFLTRRFPNVWLEISGVPPARLLDYFPTSPGSSTRRSSGPTGPDRASGTSGPISTRSGPSVYRPMRRAASWRRTRSASSPAGRPIEILRPSRRGVTPDPPDPVPTDPVPNGR